Protein AF-A0A256YNV7-F1 (afdb_monomer)

Sequence (187 aa):
MEIVEKPKRNEQIKQFLIFSIFSALILSIKPGYTGIENPLIFFLLVVIFAGIREIGRIKIAEKFSMYPVLRNWYPGLILGFLLAYFGFKLIPFIAIFSPYAFGRWKFKIKEKTIEEIGIISFLTLLIPLTFSIIFKILSLDILFQVNFFLLVSNLIPYFKLDGENIVKWGFDKWAFLILILIFIYLL

Secondary structure (DSSP, 8-state):
----PPPPHHHHHHHHHHHHHHHHHHHHBPTTSS-B--HHHHHHHHHHHHHHHHHHHHHHHHHTTEEEEEE--HHHHHHHHHHHHTT------EEEEEE-B--SS--B-PPPPHHHHHHHHHHHHHHHHHHHHHHHHTT-HHHHHHHHHHHHHHHSSSTT-HHHHHHHH-HHHHHHHHHHHHHHHH-

Nearest PDB structures (foldseek):
  7yi0-assembly1_A  TM=1.867E-01  e=7.853E+00  Saccharomyces cerevisiae S288C

pLDDT: mean 84.69, std 14.19, range [41.75, 97.69]

Radius of gyration: 16.99 Å; Cα contacts (8 Å, |Δi|>4): 277; chains: 1; bounding box: 39×35×51 Å

Structure (mmCIF, N/CA/C/O backbone):
data_AF-A0A256YNV7-F1
#
_entry.id   AF-A0A256YNV7-F1
#
loop_
_atom_site.group_PDB
_atom_site.id
_atom_site.type_symbol
_atom_site.label_atom_id
_atom_site.label_alt_id
_atom_site.label_comp_id
_atom_site.label_asym_id
_atom_site.label_entity_id
_atom_site.label_seq_id
_atom_site.pdbx_PDB_ins_code
_atom_site.Cartn_x
_atom_site.Cartn_y
_atom_site.Cartn_z
_atom_site.occupancy
_atom_site.B_iso_or_equiv
_atom_site.auth_seq_id
_atom_site.auth_comp_id
_atom_site.auth_asym_id
_atom_site.auth_atom_id
_atom_site.pdbx_PDB_model_num
ATOM 1 N N . MET A 1 1 ? -9.078 0.176 30.970 1.00 46.06 1 MET A N 1
ATOM 2 C CA . MET A 1 1 ? -8.850 1.196 29.923 1.00 46.06 1 MET A CA 1
ATOM 3 C C . MET A 1 1 ? -7.377 1.157 29.575 1.00 46.06 1 MET A C 1
ATOM 5 O O . MET A 1 1 ? -6.576 1.579 30.396 1.00 46.06 1 MET A O 1
ATOM 9 N N . GLU A 1 2 ? -7.012 0.592 28.427 1.00 41.75 2 GLU A N 1
ATOM 10 C CA . GLU A 1 2 ? -5.635 0.696 27.935 1.00 41.75 2 GLU A CA 1
ATOM 11 C C . GLU A 1 2 ? -5.442 2.105 27.373 1.00 41.75 2 GLU A C 1
ATOM 13 O O . GLU A 1 2 ? -6.144 2.525 26.450 1.00 41.75 2 GLU A O 1
ATOM 18 N N . ILE A 1 3 ? -4.535 2.867 27.979 1.00 49.47 3 ILE A N 1
ATOM 19 C CA . ILE A 1 3 ? -4.112 4.153 27.437 1.00 49.47 3 ILE A CA 1
ATOM 20 C C . ILE A 1 3 ? -3.233 3.818 26.235 1.00 49.47 3 ILE A C 1
ATOM 22 O O . ILE A 1 3 ? -2.108 3.354 26.395 1.00 49.47 3 ILE A O 1
ATOM 26 N N . VAL A 1 4 ? -3.754 4.016 25.024 1.00 54.41 4 VAL A N 1
ATOM 27 C CA . VAL A 1 4 ? -2.928 3.918 23.820 1.00 54.41 4 VAL A CA 1
ATOM 28 C C . VAL A 1 4 ? -2.035 5.153 23.805 1.00 54.41 4 VAL A C 1
ATOM 30 O O . VAL A 1 4 ? -2.484 6.269 23.530 1.00 54.41 4 VAL A O 1
ATOM 33 N N . GLU A 1 5 ? -0.773 4.964 24.173 1.00 58.62 5 GLU A N 1
ATOM 34 C CA . GLU A 1 5 ? 0.231 6.017 24.115 1.00 58.62 5 GLU A CA 1
ATOM 35 C C . GLU A 1 5 ? 0.454 6.406 22.649 1.00 58.62 5 GLU A C 1
ATOM 37 O O . GLU A 1 5 ? 0.551 5.547 21.765 1.00 58.62 5 GLU A O 1
ATOM 42 N N . LYS A 1 6 ? 0.485 7.714 22.367 1.00 64.31 6 LYS A N 1
ATOM 43 C CA . LYS A 1 6 ? 0.728 8.194 21.006 1.00 64.31 6 LYS A CA 1
ATOM 44 C C . LYS A 1 6 ? 2.111 7.685 20.580 1.00 64.31 6 LYS A C 1
ATOM 46 O O . LYS A 1 6 ? 3.083 7.995 21.272 1.00 64.31 6 LYS A O 1
ATOM 51 N N . PRO A 1 7 ? 2.232 6.935 19.469 1.00 67.75 7 PRO A N 1
ATOM 52 C CA . PRO A 1 7 ? 3.526 6.434 19.026 1.00 67.75 7 PRO A CA 1
ATOM 53 C C . PRO A 1 7 ? 4.499 7.598 18.857 1.00 67.75 7 PRO A C 1
ATOM 55 O O . PRO A 1 7 ? 4.145 8.660 18.327 1.00 67.75 7 PRO A O 1
ATOM 58 N N . LYS A 1 8 ? 5.735 7.407 19.321 1.00 81.56 8 LYS A N 1
ATOM 59 C CA . LYS A 1 8 ? 6.763 8.442 19.235 1.00 81.56 8 LYS A CA 1
ATOM 60 C C . LYS A 1 8 ? 7.006 8.757 17.762 1.00 81.56 8 LYS A C 1
ATOM 62 O O . LYS A 1 8 ? 7.251 7.858 16.960 1.00 81.56 8 LYS A O 1
ATOM 67 N N . ARG A 1 9 ? 6.993 10.043 17.400 1.00 82.06 9 ARG A N 1
ATOM 68 C CA . ARG A 1 9 ? 7.230 10.514 16.020 1.00 82.06 9 ARG A CA 1
ATOM 69 C C . ARG A 1 9 ? 8.476 9.870 15.394 1.00 82.06 9 ARG A C 1
ATOM 71 O O . ARG A 1 9 ? 8.447 9.457 14.240 1.00 82.06 9 ARG A O 1
ATOM 78 N N . ASN A 1 10 ? 9.543 9.733 16.178 1.00 87.19 10 ASN A N 1
ATOM 79 C CA . ASN A 1 10 ? 10.803 9.136 15.734 1.00 87.19 10 ASN A CA 1
ATOM 80 C C . ASN A 1 10 ? 10.659 7.653 15.354 1.00 87.19 10 ASN A C 1
ATOM 82 O O . ASN A 1 10 ? 11.322 7.196 14.428 1.00 87.19 10 ASN A O 1
ATOM 86 N N . GLU A 1 11 ? 9.777 6.905 16.021 1.00 87.19 11 GLU A N 1
ATOM 87 C CA . GLU A 1 11 ? 9.518 5.501 15.690 1.00 87.19 11 GLU A CA 1
ATOM 88 C C . GLU A 1 11 ? 8.764 5.374 14.370 1.00 87.19 11 GLU A C 1
ATOM 90 O O . GLU A 1 11 ? 9.124 4.535 13.549 1.00 87.19 11 GLU A O 1
ATOM 95 N N . GLN A 1 12 ? 7.778 6.239 14.121 1.00 85.50 12 GLN A N 1
ATOM 96 C CA . GLN A 1 12 ? 7.054 6.251 12.848 1.00 85.50 12 GLN A CA 1
ATOM 97 C C . GLN A 1 12 ? 7.977 6.593 11.676 1.00 85.50 12 GLN A C 1
ATOM 99 O O . GLN A 1 12 ? 7.951 5.905 10.658 1.00 85.50 12 GLN A O 1
ATOM 104 N N . ILE A 1 13 ? 8.844 7.601 11.838 1.00 88.62 13 ILE A N 1
ATOM 105 C CA . ILE A 1 13 ? 9.848 7.965 10.827 1.00 88.62 13 ILE A CA 1
ATOM 106 C C . ILE A 1 13 ? 10.797 6.791 10.580 1.00 88.62 13 ILE A C 1
ATOM 108 O O . ILE A 1 13 ? 11.024 6.417 9.431 1.00 88.62 13 ILE A O 1
ATOM 112 N N . LYS A 1 14 ? 11.313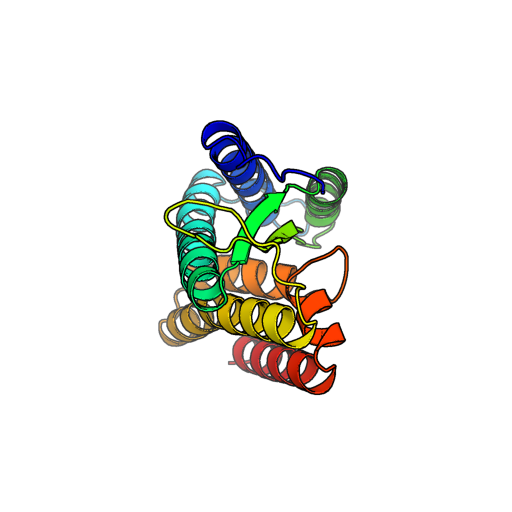 6.162 11.644 1.00 90.88 14 LYS A N 1
ATOM 113 C CA . LYS A 1 14 ? 12.197 4.994 11.528 1.00 90.88 14 LYS A CA 1
ATOM 114 C C . LYS A 1 14 ? 11.527 3.861 10.755 1.00 90.88 14 LYS A C 1
ATOM 116 O O . LYS A 1 14 ? 12.139 3.284 9.861 1.00 90.88 14 LYS A O 1
ATOM 121 N N . GLN A 1 15 ? 10.278 3.540 11.081 1.00 90.06 15 GLN A N 1
ATOM 122 C CA . GLN A 1 15 ? 9.562 2.469 10.400 1.00 90.06 15 GLN A CA 1
ATOM 123 C C . GLN A 1 15 ? 9.297 2.806 8.930 1.00 90.06 15 GLN A C 1
ATOM 125 O O . GLN A 1 15 ? 9.547 1.968 8.066 1.00 90.06 15 GLN A O 1
ATOM 130 N N . PHE A 1 16 ? 8.891 4.039 8.632 1.00 90.50 16 PHE A N 1
ATOM 131 C CA . PHE A 1 16 ? 8.676 4.497 7.263 1.00 90.50 16 PHE A CA 1
ATOM 132 C C . PHE A 1 16 ? 9.956 4.438 6.420 1.00 90.50 16 PHE A C 1
ATOM 134 O O . PHE A 1 16 ? 9.926 3.978 5.278 1.00 90.50 16 PHE A O 1
ATOM 141 N N . LEU A 1 17 ? 11.096 4.838 6.990 1.00 91.69 17 LEU A N 1
ATOM 142 C CA . LEU A 1 17 ? 12.391 4.753 6.317 1.00 91.69 17 LEU A CA 1
ATOM 143 C C . LEU A 1 17 ? 12.797 3.304 6.049 1.00 91.69 17 LEU A C 1
ATOM 145 O O . LEU A 1 17 ? 13.162 2.984 4.923 1.00 91.69 17 LEU A O 1
ATOM 149 N N . ILE A 1 18 ? 12.678 2.415 7.042 1.00 91.38 18 ILE A N 1
ATOM 150 C CA . ILE A 1 18 ? 12.977 0.987 6.857 1.00 91.38 18 ILE A CA 1
ATOM 151 C C . ILE A 1 18 ? 12.105 0.406 5.742 1.00 91.38 18 ILE A C 1
ATOM 153 O O . ILE A 1 18 ? 12.617 -0.243 4.835 1.00 91.38 18 ILE A O 1
ATOM 157 N N . PHE A 1 19 ? 10.800 0.674 5.773 1.00 91.12 19 PHE A N 1
ATOM 158 C CA . PHE A 1 19 ? 9.889 0.242 4.722 1.00 91.12 19 PHE A CA 1
ATOM 159 C C . PHE A 1 19 ? 10.319 0.745 3.343 1.00 91.12 19 PHE A C 1
ATOM 161 O O . PHE A 1 19 ? 10.370 -0.035 2.393 1.00 91.12 19 PHE A O 1
ATOM 168 N N . SER A 1 20 ? 10.656 2.031 3.241 1.00 91.56 20 SER A N 1
ATOM 169 C CA . SER A 1 20 ? 11.050 2.653 1.979 1.00 91.56 20 SER A CA 1
ATOM 170 C C . SER A 1 20 ? 12.333 2.036 1.423 1.00 91.56 20 SER A C 1
ATOM 172 O O . SER A 1 20 ? 12.398 1.745 0.233 1.00 91.56 20 SER A O 1
ATOM 174 N N . ILE A 1 21 ? 13.320 1.762 2.284 1.00 92.44 21 ILE A N 1
ATOM 175 C CA . ILE A 1 21 ? 14.575 1.095 1.907 1.00 92.44 21 ILE A CA 1
ATOM 176 C C . ILE A 1 21 ? 14.296 -0.315 1.378 1.00 92.44 21 ILE A C 1
ATOM 178 O O . ILE A 1 21 ? 14.717 -0.646 0.273 1.00 92.44 21 ILE A O 1
ATOM 182 N N . PHE A 1 22 ? 13.559 -1.141 2.126 1.00 90.38 22 PHE A N 1
ATOM 183 C CA . PHE A 1 22 ? 13.266 -2.514 1.699 1.00 90.38 22 PHE A CA 1
ATOM 184 C C . PHE A 1 22 ? 12.447 -2.553 0.408 1.00 90.38 22 PHE A C 1
ATOM 186 O O . PHE A 1 22 ? 12.754 -3.328 -0.491 1.00 90.38 22 PHE A O 1
ATOM 193 N N . SER A 1 23 ? 11.444 -1.686 0.285 1.00 89.56 23 SER A N 1
ATOM 194 C CA . SER A 1 23 ? 10.628 -1.575 -0.928 1.00 89.56 23 SER A CA 1
ATOM 195 C C . SER A 1 23 ? 11.467 -1.178 -2.137 1.00 89.56 23 SER A C 1
ATOM 197 O O . SER A 1 23 ? 11.302 -1.751 -3.209 1.00 89.56 23 SER A O 1
ATOM 199 N N . ALA A 1 24 ? 12.390 -0.230 -1.965 1.00 91.19 24 ALA A N 1
ATOM 200 C CA . ALA A 1 24 ? 13.292 0.193 -3.026 1.00 91.19 24 ALA A CA 1
ATOM 201 C C . ALA A 1 24 ? 14.193 -0.948 -3.499 1.00 91.19 24 ALA A C 1
ATOM 203 O O . ALA A 1 24 ? 14.322 -1.155 -4.700 1.00 91.19 24 ALA A O 1
ATOM 204 N N . LEU A 1 25 ? 14.753 -1.716 -2.558 1.00 90.19 25 LEU A N 1
ATOM 205 C CA . LEU A 1 25 ? 15.572 -2.891 -2.861 1.00 90.19 25 LEU A CA 1
ATOM 206 C C . LEU A 1 25 ? 14.766 -3.983 -3.577 1.00 90.19 25 LEU A C 1
ATOM 208 O O . LEU A 1 25 ? 15.236 -4.554 -4.552 1.00 90.19 25 LEU A O 1
ATOM 212 N N . ILE A 1 26 ? 13.539 -4.257 -3.128 1.00 89.19 26 ILE A N 1
ATOM 213 C CA . ILE A 1 26 ? 12.637 -5.228 -3.769 1.00 89.19 26 ILE A CA 1
ATOM 214 C C . ILE A 1 26 ? 12.326 -4.810 -5.210 1.00 89.19 26 ILE A C 1
ATOM 216 O O . ILE A 1 26 ? 12.353 -5.633 -6.127 1.00 89.19 26 ILE A O 1
ATOM 220 N N . LEU A 1 27 ? 12.028 -3.527 -5.421 1.00 87.81 27 LEU A N 1
ATOM 221 C CA . LEU A 1 27 ? 11.676 -3.005 -6.737 1.00 87.81 27 LEU A CA 1
ATOM 222 C C . LEU A 1 27 ? 12.874 -2.935 -7.682 1.00 87.81 27 LEU A C 1
ATOM 224 O O . LEU A 1 27 ? 12.692 -3.175 -8.875 1.00 87.81 27 LEU A O 1
ATOM 228 N N . SER A 1 28 ? 14.075 -2.670 -7.165 1.00 89.19 28 SER A N 1
ATOM 229 C CA . SER A 1 28 ? 15.283 -2.528 -7.976 1.00 89.19 28 SER A CA 1
ATOM 230 C C . SER A 1 28 ? 15.847 -3.858 -8.486 1.00 89.19 28 SER A C 1
ATOM 232 O O . SER A 1 28 ? 16.608 -3.857 -9.454 1.00 89.19 28 SER A O 1
ATOM 234 N N . ILE A 1 29 ? 15.479 -4.995 -7.886 1.00 86.94 29 ILE A N 1
ATOM 235 C CA . ILE A 1 29 ? 15.889 -6.326 -8.359 1.00 86.94 29 ILE A CA 1
ATOM 236 C C . ILE A 1 29 ? 15.201 -6.638 -9.695 1.00 86.94 29 ILE A C 1
ATOM 238 O O . ILE A 1 29 ? 13.970 -6.594 -9.803 1.00 86.94 29 ILE A O 1
ATOM 242 N N . LYS A 1 30 ? 15.979 -6.978 -10.730 1.00 80.69 30 LYS A N 1
ATOM 243 C CA . LYS A 1 30 ? 15.424 -7.483 -11.993 1.00 80.69 30 LYS A CA 1
ATOM 244 C C . LYS A 1 30 ? 15.091 -8.977 -11.886 1.00 80.69 30 LYS A C 1
ATOM 246 O O . LYS A 1 30 ? 15.890 -9.730 -11.324 1.00 80.69 30 LYS A O 1
ATOM 251 N N . PRO A 1 31 ? 13.954 -9.430 -12.449 1.00 69.25 31 PRO A N 1
ATOM 252 C CA . PRO A 1 31 ? 13.669 -10.856 -12.573 1.00 69.25 31 PRO A CA 1
ATOM 253 C C . PRO A 1 31 ? 14.776 -11.550 -13.377 1.00 69.25 31 PRO A C 1
ATOM 255 O O . PRO A 1 31 ? 15.218 -11.016 -14.392 1.00 69.25 31 PRO A O 1
ATOM 258 N N . GLY A 1 32 ? 15.213 -12.735 -12.946 1.00 60.75 32 GLY A N 1
ATOM 259 C CA . GLY A 1 32 ? 16.175 -13.536 -13.712 1.00 60.75 32 GLY A CA 1
ATOM 2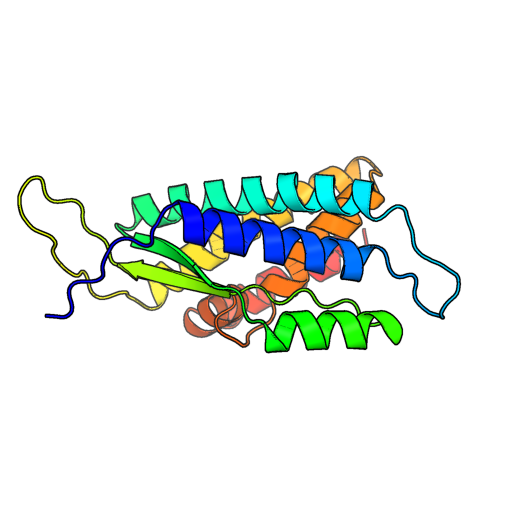60 C C . GLY A 1 32 ? 17.654 -13.185 -13.503 1.00 60.75 32 GLY A C 1
ATOM 261 O O . GLY A 1 32 ? 18.466 -13.518 -14.355 1.00 60.75 32 GLY A O 1
ATOM 262 N N . TYR A 1 33 ? 18.026 -12.578 -12.369 1.00 56.94 33 TYR A N 1
ATOM 263 C CA . TYR A 1 33 ? 19.424 -12.379 -11.932 1.00 56.94 33 TYR A CA 1
ATOM 264 C C . TYR A 1 33 ? 20.281 -11.415 -12.780 1.00 56.94 33 TYR A C 1
ATOM 266 O O . TYR A 1 33 ? 21.461 -11.232 -12.488 1.00 56.94 33 TYR A O 1
ATOM 274 N N . THR A 1 34 ? 19.730 -10.732 -13.788 1.00 52.56 34 THR A N 1
ATOM 275 C CA . THR A 1 34 ? 20.517 -9.898 -14.720 1.00 52.56 34 THR A CA 1
ATOM 276 C C . THR A 1 34 ? 20.642 -8.425 -14.303 1.00 52.56 34 THR A C 1
ATOM 278 O O . THR A 1 34 ? 20.564 -7.522 -15.139 1.00 52.56 34 THR A O 1
ATOM 281 N N . GLY A 1 35 ? 20.841 -8.162 -13.009 1.00 59.31 35 GLY A N 1
ATOM 282 C CA . GLY A 1 35 ? 21.241 -6.846 -12.499 1.00 59.31 35 GLY A CA 1
ATOM 283 C C . GLY A 1 35 ? 20.232 -6.137 -11.594 1.00 59.31 35 GLY A C 1
ATOM 284 O O . GLY A 1 35 ? 19.120 -6.601 -11.348 1.00 59.31 35 GLY A O 1
ATOM 285 N N . ILE A 1 36 ? 20.668 -4.989 -11.075 1.00 68.94 36 ILE A N 1
ATOM 286 C CA . ILE A 1 36 ? 19.900 -4.118 -10.184 1.00 68.94 36 ILE A CA 1
ATOM 287 C C . ILE A 1 36 ? 19.714 -2.785 -10.910 1.00 68.94 36 ILE A C 1
ATOM 289 O O . ILE A 1 36 ? 20.683 -2.188 -11.378 1.00 68.94 36 ILE A O 1
ATOM 293 N N . GLU A 1 37 ? 18.474 -2.325 -11.039 1.00 80.94 37 GLU A N 1
ATOM 294 C CA . GLU A 1 37 ? 18.211 -0.942 -11.442 1.00 80.94 37 GLU A CA 1
ATOM 295 C C . GLU A 1 37 ? 18.634 0.017 -10.330 1.00 80.94 37 GLU A C 1
ATOM 297 O O . GLU A 1 37 ? 18.831 -0.406 -9.197 1.00 80.94 37 GLU A O 1
ATOM 302 N N . ASN A 1 38 ? 18.789 1.309 -10.623 1.00 87.44 38 ASN A N 1
ATOM 303 C CA . ASN A 1 38 ? 19.321 2.253 -9.643 1.00 87.44 38 ASN A CA 1
ATOM 304 C C . ASN A 1 38 ? 18.422 2.308 -8.382 1.00 87.44 38 ASN A C 1
ATOM 306 O O . ASN A 1 38 ? 17.348 2.919 -8.423 1.00 87.44 38 ASN A O 1
ATOM 310 N N . PRO A 1 39 ? 18.846 1.716 -7.245 1.00 86.94 39 PRO A N 1
ATOM 311 C CA . PRO A 1 39 ? 17.992 1.570 -6.070 1.00 86.94 39 PRO A CA 1
ATOM 312 C C . PRO A 1 39 ? 17.691 2.925 -5.425 1.00 86.94 39 PRO A C 1
ATOM 314 O O . PRO A 1 39 ? 16.681 3.071 -4.741 1.00 86.94 39 PRO A O 1
ATOM 317 N N . LEU A 1 40 ? 18.530 3.936 -5.677 1.00 91.38 40 LEU A N 1
ATOM 318 C CA . LEU A 1 40 ? 18.327 5.294 -5.190 1.00 91.38 40 LEU A CA 1
ATOM 319 C C . LEU A 1 40 ? 17.108 5.941 -5.856 1.00 91.38 40 LEU A C 1
ATOM 321 O O . LEU A 1 40 ? 16.320 6.588 -5.170 1.00 91.38 40 LEU A O 1
ATOM 325 N N . ILE A 1 41 ? 16.903 5.715 -7.159 1.00 91.00 41 ILE A N 1
ATOM 326 C CA . ILE A 1 41 ? 15.713 6.211 -7.869 1.00 91.00 41 ILE A CA 1
ATOM 327 C C . ILE A 1 41 ? 14.459 5.582 -7.258 1.00 91.00 41 ILE A C 1
ATOM 329 O O . ILE A 1 41 ? 13.549 6.302 -6.852 1.00 91.00 41 ILE A O 1
ATOM 333 N N . PHE A 1 42 ? 14.437 4.256 -7.102 1.00 89.06 42 PHE A N 1
ATOM 334 C CA . PHE A 1 42 ? 13.313 3.562 -6.469 1.00 89.06 42 PHE A CA 1
ATOM 335 C C . PHE A 1 42 ? 13.065 4.026 -5.037 1.00 89.06 42 PHE A C 1
ATOM 337 O O . PHE A 1 42 ? 11.915 4.218 -4.652 1.00 89.06 42 PHE A O 1
ATOM 344 N N . PHE A 1 43 ? 14.121 4.263 -4.260 1.00 91.81 43 PHE A N 1
ATOM 345 C CA . PHE A 1 43 ? 14.002 4.790 -2.906 1.00 91.81 43 PHE A CA 1
ATOM 346 C C . PHE A 1 43 ? 13.318 6.154 -2.881 1.00 91.81 43 PHE A C 1
ATOM 348 O O . PHE A 1 43 ? 12.350 6.326 -2.142 1.00 91.81 43 PHE A O 1
ATOM 355 N N . LEU A 1 44 ? 13.758 7.097 -3.719 1.00 95.06 44 LEU A N 1
ATOM 356 C CA . LEU A 1 44 ? 13.133 8.416 -3.808 1.00 95.06 44 LEU A CA 1
ATOM 357 C C . LEU A 1 44 ? 11.658 8.311 -4.213 1.00 95.06 44 LEU A C 1
ATOM 359 O O . LEU A 1 44 ? 10.803 8.934 -3.583 1.00 95.06 44 LEU A O 1
ATOM 363 N N . LEU A 1 45 ? 11.346 7.482 -5.211 1.00 92.94 45 LEU A N 1
ATOM 364 C CA . LEU A 1 45 ? 9.971 7.287 -5.669 1.00 92.94 45 LEU A CA 1
ATOM 365 C C . LEU A 1 45 ? 9.086 6.652 -4.592 1.00 92.94 45 LEU A C 1
ATOM 367 O O . LEU A 1 45 ? 7.973 7.127 -4.366 1.00 92.94 45 LEU A O 1
ATOM 371 N N . VAL A 1 46 ? 9.568 5.626 -3.881 1.00 92.56 46 VAL A N 1
ATOM 372 C CA . VAL A 1 46 ? 8.809 5.017 -2.780 1.00 92.56 46 VAL A CA 1
ATOM 373 C C . VAL A 1 46 ? 8.589 6.024 -1.658 1.00 92.56 46 VAL A C 1
ATOM 375 O O . VAL A 1 46 ? 7.460 6.146 -1.193 1.00 92.56 46 VAL A O 1
ATOM 378 N N . VAL A 1 47 ? 9.613 6.779 -1.246 1.00 93.94 47 VAL A N 1
ATOM 379 C CA . VAL A 1 47 ? 9.470 7.810 -0.204 1.00 93.94 47 VAL A CA 1
ATOM 380 C C . VAL A 1 47 ? 8.392 8.825 -0.588 1.00 93.94 47 VAL A C 1
ATOM 382 O O . VAL A 1 47 ? 7.544 9.156 0.241 1.00 93.94 47 VAL A O 1
ATOM 385 N N . ILE A 1 48 ? 8.379 9.281 -1.843 1.00 94.69 48 ILE A N 1
ATOM 386 C CA . ILE A 1 48 ? 7.385 10.240 -2.335 1.00 94.69 48 ILE A CA 1
ATOM 387 C C . ILE A 1 48 ? 5.985 9.616 -2.334 1.00 94.69 48 ILE A C 1
ATOM 389 O O . ILE A 1 48 ? 5.086 10.136 -1.674 1.00 94.69 48 ILE A O 1
ATOM 393 N N . PHE A 1 49 ? 5.775 8.495 -3.027 1.00 93.81 49 PHE A N 1
ATOM 394 C CA . PHE A 1 49 ? 4.427 7.950 -3.223 1.00 93.81 49 PHE A CA 1
ATOM 395 C C . PHE A 1 49 ? 3.857 7.279 -1.978 1.00 93.81 49 PHE A C 1
ATOM 397 O O . PHE A 1 49 ? 2.690 7.495 -1.641 1.00 93.81 49 PHE A O 1
ATOM 404 N N . ALA A 1 50 ? 4.670 6.521 -1.239 1.00 91.62 50 ALA A N 1
ATOM 405 C CA . ALA A 1 50 ? 4.241 5.983 0.045 1.00 91.62 50 ALA A CA 1
ATOM 406 C C . ALA A 1 50 ? 4.004 7.105 1.062 1.00 91.62 50 ALA A C 1
ATOM 408 O O . ALA A 1 50 ? 3.076 6.999 1.862 1.00 91.62 50 ALA A O 1
ATOM 409 N N . GLY A 1 51 ? 4.790 8.187 1.005 1.00 93.19 51 GLY A N 1
ATOM 410 C CA . GLY A 1 51 ? 4.600 9.375 1.833 1.00 93.19 51 GLY A CA 1
ATOM 411 C C . GLY A 1 51 ? 3.282 10.085 1.532 1.00 93.19 51 GLY A C 1
ATOM 412 O O . GLY A 1 51 ? 2.499 10.330 2.446 1.00 93.19 51 GLY A O 1
ATOM 413 N N . ILE A 1 52 ? 2.984 10.350 0.255 1.00 95.00 52 ILE A N 1
ATOM 414 C CA . ILE A 1 52 ? 1.708 10.944 -0.180 1.00 95.00 52 ILE A CA 1
ATOM 415 C C . ILE A 1 52 ? 0.531 10.074 0.267 1.00 95.00 52 ILE A C 1
ATOM 417 O O . ILE A 1 52 ? -0.435 10.587 0.839 1.00 95.00 52 ILE A O 1
ATOM 421 N N . ARG A 1 53 ? 0.620 8.754 0.060 1.00 93.00 53 ARG A N 1
ATOM 422 C CA . ARG A 1 53 ? -0.404 7.805 0.512 1.00 93.00 53 ARG A CA 1
ATOM 423 C C . ARG A 1 53 ? -0.599 7.863 2.025 1.00 93.00 53 ARG A C 1
ATOM 425 O O . ARG A 1 53 ? -1.738 7.906 2.475 1.00 93.00 53 ARG A O 1
ATOM 432 N N . GLU A 1 54 ? 0.479 7.876 2.806 1.00 90.50 54 GLU A N 1
ATOM 433 C CA . GLU A 1 54 ? 0.393 7.899 4.269 1.00 90.50 54 GLU A CA 1
ATOM 434 C C . GLU A 1 54 ? -0.188 9.220 4.789 1.00 90.50 54 GLU A C 1
ATOM 436 O O . GLU A 1 54 ? -1.051 9.213 5.665 1.00 90.50 54 GLU A O 1
ATOM 441 N N . ILE A 1 55 ? 0.197 10.357 4.199 1.00 92.56 55 ILE A N 1
ATOM 442 C CA . ILE A 1 55 ? -0.414 11.661 4.501 1.00 92.56 55 ILE A CA 1
ATOM 443 C C . ILE A 1 55 ? -1.917 11.621 4.204 1.00 92.56 55 ILE A C 1
ATOM 445 O O . ILE A 1 55 ? -2.724 12.097 5.004 1.00 92.56 55 ILE A O 1
ATOM 449 N N . GLY A 1 56 ? -2.305 11.041 3.066 1.00 93.62 56 GLY A N 1
ATOM 450 C CA . GLY A 1 56 ? -3.706 10.852 2.710 1.00 93.62 56 GLY A CA 1
ATOM 451 C C . GLY A 1 56 ? -4.448 9.963 3.707 1.00 93.62 56 GLY A C 1
ATOM 452 O O . GLY A 1 56 ? -5.512 10.350 4.182 1.00 93.62 56 GLY A O 1
ATOM 453 N N . ARG A 1 57 ? -3.857 8.830 4.099 1.00 90.88 57 ARG A N 1
ATOM 454 C CA . ARG A 1 57 ? -4.402 7.912 5.108 1.00 90.88 57 ARG A CA 1
ATOM 455 C C . ARG A 1 57 ? -4.653 8.616 6.440 1.00 90.88 57 ARG A C 1
ATOM 457 O O . ARG A 1 57 ? -5.731 8.452 7.002 1.00 90.88 57 ARG A O 1
ATOM 464 N N . ILE A 1 58 ? -3.701 9.422 6.923 1.00 90.06 58 ILE A N 1
ATOM 465 C CA . ILE A 1 58 ? -3.857 10.217 8.155 1.00 90.06 58 ILE A CA 1
ATOM 466 C C . ILE A 1 58 ? -5.053 11.164 8.021 1.00 90.06 58 ILE A C 1
ATOM 468 O O . ILE A 1 58 ? -5.954 11.122 8.852 1.00 90.06 58 ILE A O 1
ATOM 472 N N . LYS A 1 59 ? -5.113 11.951 6.939 1.00 93.06 59 LYS A N 1
ATOM 473 C CA . LYS A 1 59 ? -6.211 12.905 6.708 1.00 93.06 59 LYS A CA 1
ATOM 474 C C . LYS A 1 59 ? -7.576 12.230 6.572 1.00 93.06 59 LYS A C 1
ATOM 476 O O . LYS A 1 59 ? -8.581 12.790 7.001 1.00 93.06 59 LYS A O 1
ATOM 481 N N . ILE A 1 60 ? -7.636 11.052 5.950 1.00 93.75 60 ILE A N 1
ATOM 482 C CA . ILE A 1 60 ? -8.871 10.270 5.833 1.00 93.75 60 ILE A CA 1
ATOM 483 C C . ILE A 1 60 ? -9.274 9.756 7.216 1.00 93.75 60 ILE A C 1
ATOM 485 O O . ILE A 1 60 ? -10.404 9.984 7.631 1.00 93.75 60 ILE A O 1
ATOM 489 N N . ALA A 1 61 ? -8.358 9.126 7.953 1.00 90.19 61 ALA A N 1
ATOM 490 C CA . ALA A 1 61 ? -8.623 8.572 9.278 1.00 90.19 61 ALA A CA 1
ATOM 491 C C . ALA A 1 61 ? -9.052 9.639 10.302 1.00 90.19 61 ALA A C 1
ATOM 493 O O . ALA A 1 61 ? -9.947 9.384 11.109 1.00 90.19 61 ALA A O 1
ATOM 494 N N . GLU A 1 62 ? -8.490 10.849 10.231 1.00 88.00 62 GLU A N 1
ATOM 495 C CA . GLU A 1 62 ? -8.880 11.979 11.083 1.00 88.00 62 GLU A CA 1
ATOM 496 C C . GLU A 1 62 ? -10.368 12.326 10.940 1.00 88.00 62 GLU A C 1
ATOM 498 O O . GLU A 1 62 ? -11.028 12.607 11.943 1.00 88.00 62 GLU A O 1
ATOM 503 N N . LYS A 1 63 ? -10.941 12.211 9.730 1.00 90.00 63 LYS A N 1
ATOM 504 C CA . LYS A 1 63 ? -12.386 12.418 9.507 1.00 90.00 63 LYS A CA 1
ATOM 505 C C . LYS A 1 63 ? -13.255 11.400 10.247 1.00 90.00 63 LYS A C 1
ATOM 507 O O . LYS A 1 63 ? -14.403 11.696 10.560 1.00 90.00 63 LYS A O 1
ATOM 512 N N . PHE A 1 64 ? -12.701 10.234 10.566 1.00 86.88 64 PHE A N 1
ATOM 513 C CA . PHE A 1 64 ? -13.364 9.168 11.318 1.00 86.88 64 PHE A CA 1
ATOM 514 C C . PHE A 1 64 ? -12.971 9.146 12.801 1.00 86.88 64 PHE A C 1
ATOM 516 O O . PHE A 1 64 ? -13.319 8.204 13.511 1.00 86.88 64 PHE A O 1
ATOM 523 N N . SER A 1 65 ? -12.265 10.169 13.306 1.00 84.44 65 SER A N 1
ATOM 524 C CA . SER A 1 65 ? -11.713 10.169 14.674 1.00 84.44 65 SER A CA 1
ATOM 525 C C . SER A 1 65 ? -10.819 8.946 14.945 1.00 84.44 65 SER A C 1
ATOM 527 O O . SER A 1 65 ? -10.877 8.306 16.001 1.00 84.44 65 SER A O 1
ATOM 529 N N . MET A 1 66 ? -10.002 8.587 13.955 1.00 84.12 66 MET A N 1
ATOM 530 C CA . MET A 1 66 ? -9.005 7.525 14.036 1.00 84.12 66 MET A CA 1
ATOM 531 C C . MET A 1 66 ? -7.622 8.072 13.694 1.00 84.12 66 MET A C 1
ATOM 533 O O . MET A 1 66 ? -7.479 9.078 13.003 1.00 84.12 66 MET A O 1
ATOM 537 N N . TYR A 1 67 ? -6.588 7.382 14.162 1.00 82.75 67 TYR A N 1
ATOM 538 C CA . TYR A 1 67 ? -5.203 7.693 13.843 1.00 82.75 67 TYR A CA 1
ATOM 539 C C . TYR A 1 67 ? -4.482 6.424 13.370 1.00 82.75 67 TYR A C 1
ATOM 541 O O . TYR A 1 67 ? -4.475 5.421 14.096 1.00 82.75 67 TYR A O 1
ATOM 549 N N . PRO A 1 68 ? -3.891 6.416 12.164 1.00 83.19 68 PRO A N 1
ATOM 550 C CA . PRO A 1 68 ? -3.139 5.271 11.684 1.00 83.19 68 PRO A CA 1
ATOM 551 C C . PRO A 1 68 ? -1.784 5.206 12.393 1.00 83.19 68 PRO A C 1
ATOM 553 O O . PRO A 1 68 ? -1.062 6.193 12.522 1.00 83.19 68 PRO A O 1
ATOM 556 N N . VAL A 1 69 ? -1.431 4.016 12.863 1.00 83.50 69 VAL A N 1
ATOM 557 C CA . VAL A 1 69 ? -0.110 3.705 13.395 1.00 83.50 69 VAL A CA 1
ATOM 558 C C . VAL A 1 69 ? 0.593 2.818 12.386 1.00 83.50 69 VAL A C 1
ATOM 560 O O . VAL A 1 69 ? 0.204 1.668 12.163 1.00 83.50 69 VAL A O 1
ATOM 563 N N . LEU A 1 70 ? 1.647 3.363 11.788 1.00 83.06 70 LEU A N 1
ATOM 564 C CA . LEU A 1 70 ? 2.570 2.600 10.963 1.00 83.06 70 LEU A CA 1
ATOM 565 C C . LEU A 1 70 ? 3.122 1.420 11.774 1.00 83.06 70 LEU A C 1
ATOM 567 O O . LEU A 1 70 ? 3.485 1.610 12.939 1.00 83.06 70 LEU A O 1
ATOM 571 N N . ARG A 1 71 ? 3.171 0.221 11.180 1.00 83.25 71 ARG A N 1
ATOM 572 C CA . ARG A 1 71 ? 3.917 -0.924 11.720 1.00 83.25 71 ARG A CA 1
ATOM 573 C C . ARG A 1 71 ? 4.558 -1.732 10.606 1.00 83.25 71 ARG A C 1
ATOM 575 O O . ARG A 1 71 ? 3.887 -2.321 9.772 1.00 83.25 71 ARG A O 1
ATOM 582 N N . ASN A 1 72 ? 5.875 -1.862 10.648 1.00 81.06 72 ASN A N 1
ATOM 583 C CA . ASN A 1 72 ? 6.552 -2.763 9.723 1.00 81.06 72 ASN A CA 1
ATOM 584 C C . ASN A 1 72 ? 6.296 -4.224 10.088 1.00 81.06 72 ASN A C 1
ATOM 586 O O . ASN A 1 72 ? 6.434 -4.625 11.245 1.00 81.06 72 ASN A O 1
ATOM 590 N N . TRP A 1 73 ? 6.013 -5.035 9.072 1.00 82.75 73 TRP A N 1
ATOM 591 C CA . TRP A 1 73 ? 6.022 -6.486 9.185 1.00 82.75 73 TRP A CA 1
ATOM 592 C C . TRP A 1 73 ? 7.352 -7.017 8.667 1.00 82.75 73 TRP A C 1
ATOM 594 O O . TRP A 1 73 ? 7.490 -7.372 7.500 1.00 82.75 73 TRP A O 1
ATOM 604 N N . TYR A 1 74 ? 8.357 -7.022 9.545 1.00 84.88 74 TYR A N 1
ATOM 605 C CA . TYR A 1 74 ? 9.724 -7.412 9.186 1.00 84.88 74 TYR A CA 1
ATOM 606 C C . TYR A 1 74 ? 9.821 -8.786 8.501 1.00 84.88 74 TYR A C 1
ATOM 608 O O . TYR A 1 74 ? 10.493 -8.851 7.473 1.00 84.88 74 TYR A O 1
ATOM 616 N N . PRO A 1 75 ? 9.130 -9.853 8.965 1.00 84.75 75 PRO A N 1
ATOM 617 C CA . PRO A 1 75 ? 9.138 -11.135 8.259 1.00 84.75 75 PRO A CA 1
ATOM 618 C C . PRO A 1 75 ? 8.632 -11.020 6.820 1.00 84.75 75 PRO A C 1
ATOM 620 O O . PRO A 1 75 ? 9.214 -11.613 5.919 1.00 84.75 75 PRO A O 1
ATOM 623 N N . GLY A 1 76 ? 7.599 -10.206 6.592 1.00 82.50 76 GLY A N 1
ATOM 624 C CA . GLY A 1 76 ? 7.089 -9.931 5.256 1.00 82.50 76 GLY A CA 1
ATOM 625 C C . GLY A 1 76 ? 8.101 -9.200 4.382 1.00 82.50 76 GLY A C 1
ATOM 626 O O . GLY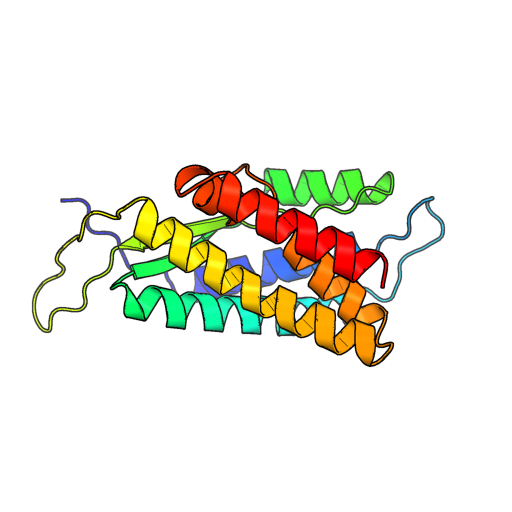 A 1 76 ? 8.278 -9.572 3.230 1.00 82.50 76 GLY A O 1
ATOM 627 N N . LEU A 1 77 ? 8.777 -8.175 4.908 1.00 85.62 77 LEU A N 1
ATOM 628 C CA . LEU A 1 77 ? 9.785 -7.428 4.144 1.00 85.62 77 LEU A CA 1
ATOM 629 C C . LEU A 1 77 ? 10.967 -8.319 3.741 1.00 85.62 77 LEU A C 1
ATOM 631 O O . LEU A 1 77 ? 11.442 -8.235 2.611 1.00 85.62 77 LEU A O 1
ATOM 635 N N . ILE A 1 78 ? 11.402 -9.206 4.641 1.00 87.56 78 ILE A N 1
ATOM 636 C CA . ILE A 1 78 ? 12.449 -10.196 4.357 1.00 87.56 78 ILE A CA 1
ATOM 637 C C . ILE A 1 78 ? 11.959 -11.197 3.305 1.00 87.56 78 ILE A C 1
ATOM 639 O O . ILE A 1 78 ? 12.663 -11.456 2.332 1.00 87.56 78 ILE A O 1
ATOM 643 N N . LEU A 1 79 ? 10.741 -11.725 3.459 1.00 85.12 79 LEU A N 1
ATOM 644 C CA . LEU A 1 79 ? 10.151 -12.653 2.497 1.00 85.12 79 LEU A CA 1
ATOM 645 C C . LEU A 1 79 ? 9.994 -12.010 1.113 1.00 85.12 79 LEU A C 1
ATOM 647 O O . LEU A 1 79 ? 10.346 -12.628 0.117 1.00 85.12 79 LEU A O 1
ATOM 651 N N . GLY A 1 80 ? 9.517 -10.766 1.046 1.00 85.06 80 GLY A N 1
ATOM 652 C CA . GLY A 1 80 ? 9.377 -10.005 -0.195 1.00 85.06 80 GLY A CA 1
ATOM 653 C C . GLY A 1 80 ? 10.715 -9.785 -0.896 1.00 85.06 80 GLY A C 1
ATOM 654 O O . GLY A 1 80 ? 10.801 -9.939 -2.110 1.00 85.06 80 GLY A O 1
ATOM 655 N N . PHE A 1 81 ? 11.775 -9.510 -0.133 1.00 86.38 81 PHE A N 1
ATOM 656 C CA . PHE A 1 81 ? 13.136 -9.418 -0.663 1.00 86.38 81 PHE A CA 1
ATOM 657 C C . PHE A 1 81 ? 13.634 -10.752 -1.236 1.00 86.38 81 PHE A C 1
ATOM 659 O O . PHE A 1 81 ? 14.165 -10.781 -2.344 1.00 86.38 81 PHE A O 1
ATOM 666 N N . LEU A 1 82 ? 13.414 -11.865 -0.528 1.00 86.56 82 LEU A N 1
ATOM 667 C CA . LEU A 1 82 ? 13.773 -13.198 -1.022 1.00 86.56 82 LEU A CA 1
ATOM 668 C C . LEU A 1 82 ? 12.977 -13.576 -2.276 1.00 86.56 82 LEU A C 1
ATOM 670 O O . LEU A 1 82 ? 13.548 -14.077 -3.237 1.00 86.56 82 LEU A O 1
ATOM 674 N N . LEU A 1 83 ? 11.673 -13.305 -2.300 1.00 85.69 83 LEU A N 1
ATOM 675 C CA . LEU A 1 83 ? 10.811 -13.573 -3.451 1.00 85.69 83 LEU A CA 1
ATOM 676 C C . LEU A 1 83 ? 11.192 -12.727 -4.670 1.00 85.69 83 LEU A C 1
ATOM 678 O O . LEU A 1 83 ? 11.158 -13.235 -5.792 1.00 85.69 83 LEU A O 1
ATOM 682 N N . ALA A 1 84 ? 11.623 -11.479 -4.459 1.00 86.31 84 ALA A N 1
ATOM 683 C CA . ALA A 1 84 ? 12.070 -10.602 -5.537 1.00 86.31 84 ALA A CA 1
ATOM 684 C C . ALA A 1 84 ? 13.254 -11.206 -6.301 1.00 86.31 84 ALA A C 1
ATOM 686 O O . ALA A 1 84 ? 13.328 -11.076 -7.522 1.00 86.31 84 ALA A O 1
ATOM 687 N N . TYR A 1 85 ? 14.124 -11.938 -5.599 1.00 82.25 85 TYR A N 1
ATOM 688 C CA . TYR A 1 85 ? 15.236 -12.682 -6.190 1.00 82.25 85 TYR A CA 1
ATOM 689 C C . TYR A 1 85 ? 14.775 -13.769 -7.174 1.00 82.25 85 TYR A C 1
ATOM 691 O O . TYR A 1 85 ? 15.400 -13.977 -8.209 1.00 82.25 85 TYR A O 1
ATOM 699 N N . PHE A 1 86 ? 13.631 -14.401 -6.902 1.00 83.69 86 PHE A N 1
ATOM 700 C CA . PHE A 1 86 ? 12.993 -15.383 -7.786 1.00 83.69 86 PHE A CA 1
ATOM 701 C C . PHE A 1 86 ? 12.063 -14.745 -8.834 1.00 83.69 86 PHE A C 1
ATOM 703 O O . PHE A 1 86 ? 11.363 -15.456 -9.550 1.00 83.69 86 PHE A O 1
ATOM 710 N N . GLY A 1 87 ? 12.041 -13.412 -8.939 1.00 80.12 87 GLY A N 1
ATOM 711 C CA . GLY A 1 87 ? 11.200 -12.670 -9.882 1.00 80.12 87 GLY A CA 1
ATOM 712 C C . GLY A 1 87 ? 9.811 -12.293 -9.357 1.00 80.12 87 GLY A C 1
ATOM 713 O O . GLY A 1 87 ? 9.050 -11.653 -10.080 1.00 80.12 87 GLY A O 1
ATOM 714 N N . PHE A 1 88 ? 9.482 -12.612 -8.103 1.00 81.88 88 PHE A N 1
ATOM 715 C CA . PHE A 1 88 ? 8.197 -12.277 -7.484 1.00 81.88 88 PHE A CA 1
ATOM 716 C C . PHE A 1 88 ? 8.325 -11.048 -6.577 1.00 81.88 88 PHE A C 1
ATOM 718 O O . PHE A 1 88 ? 8.835 -11.127 -5.464 1.00 81.88 88 PHE A O 1
ATOM 725 N N . LYS A 1 89 ? 7.835 -9.888 -7.022 1.00 80.81 89 LYS A N 1
ATOM 726 C CA . LYS A 1 89 ? 7.908 -8.642 -6.239 1.00 80.81 89 LYS A CA 1
ATOM 727 C C . LYS A 1 89 ? 6.666 -8.472 -5.364 1.00 80.81 89 LYS A C 1
ATOM 729 O O . LYS A 1 89 ? 5.571 -8.253 -5.873 1.00 80.81 89 LYS A O 1
ATOM 734 N N . LEU A 1 90 ? 6.850 -8.534 -4.046 1.00 77.38 90 LEU A N 1
ATOM 735 C CA . LEU A 1 90 ? 5.808 -8.275 -3.049 1.00 77.38 90 LEU A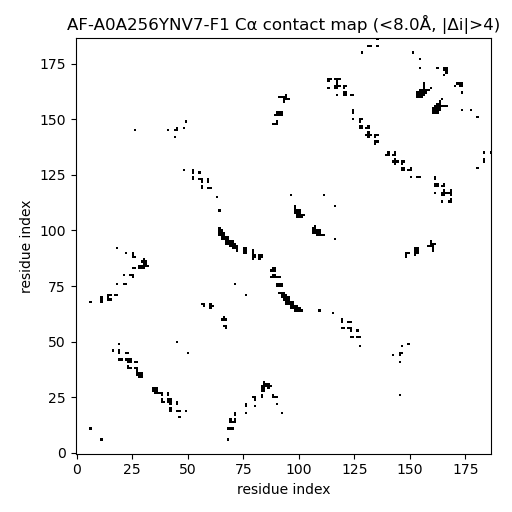 CA 1
ATOM 736 C C . LEU A 1 90 ? 6.336 -7.333 -1.970 1.00 77.38 90 LEU A C 1
ATOM 738 O O . LEU A 1 90 ? 7.400 -7.572 -1.405 1.00 77.38 90 LEU A O 1
ATOM 742 N N . ILE A 1 91 ? 5.579 -6.277 -1.668 1.00 77.38 91 ILE A N 1
ATOM 743 C CA . ILE A 1 91 ? 5.975 -5.233 -0.716 1.00 77.38 91 ILE A CA 1
ATOM 744 C C . ILE A 1 91 ? 4.957 -5.179 0.432 1.00 77.38 91 ILE A C 1
ATOM 746 O O . ILE A 1 91 ? 4.028 -4.366 0.421 1.00 77.38 91 ILE A O 1
ATOM 750 N N . PRO A 1 92 ? 5.076 -6.064 1.431 1.00 67.06 92 PRO A N 1
ATOM 751 C CA . PRO A 1 92 ? 4.122 -6.080 2.526 1.00 67.06 92 PRO A CA 1
ATOM 752 C C . PRO A 1 92 ? 4.359 -4.908 3.480 1.00 67.06 92 PRO A C 1
ATOM 754 O O . PRO A 1 92 ? 5.463 -4.706 3.992 1.00 67.06 92 PRO A O 1
ATOM 757 N N . PHE A 1 93 ? 3.298 -4.153 3.761 1.00 62.91 93 PHE A N 1
ATOM 758 C CA . PHE A 1 93 ? 3.362 -3.001 4.652 1.00 62.91 93 PHE A CA 1
ATOM 759 C C . PHE A 1 93 ? 2.102 -2.835 5.479 1.00 62.91 93 PHE A C 1
ATOM 761 O O . PHE A 1 93 ? 1.038 -2.548 4.941 1.00 62.91 93 PHE A O 1
ATOM 768 N N . ILE A 1 94 ? 2.232 -2.974 6.796 1.00 68.31 94 ILE A N 1
ATOM 769 C CA . ILE A 1 94 ? 1.081 -2.953 7.690 1.00 68.31 94 ILE A CA 1
ATOM 770 C C . ILE A 1 94 ? 0.862 -1.538 8.228 1.00 68.31 94 ILE A C 1
ATOM 772 O O . ILE A 1 94 ? 1.772 -0.869 8.720 1.00 68.31 94 ILE A O 1
ATOM 776 N N . ALA A 1 95 ? -0.391 -1.102 8.203 1.00 59.47 95 ALA A N 1
ATOM 777 C CA . ALA A 1 95 ? -0.847 0.009 9.019 1.00 59.47 95 ALA A CA 1
ATOM 778 C C . ALA A 1 95 ? -1.950 -0.475 9.948 1.00 59.47 95 ALA A C 1
ATOM 780 O O . ALA A 1 95 ? -2.889 -1.151 9.537 1.00 59.47 95 ALA A O 1
ATOM 781 N N . ILE A 1 96 ? -1.820 -0.138 11.226 1.00 65.81 96 ILE A N 1
ATOM 782 C CA . ILE A 1 96 ? -2.809 -0.473 12.242 1.00 65.81 96 ILE A CA 1
ATOM 783 C C . ILE A 1 96 ? -3.540 0.809 12.607 1.00 65.81 96 ILE A C 1
ATOM 785 O O . ILE A 1 96 ? -2.957 1.720 13.184 1.00 65.81 96 ILE A O 1
ATOM 789 N N . PHE A 1 97 ? -4.831 0.884 12.304 1.00 57.28 97 PHE A N 1
ATOM 790 C CA . PHE A 1 97 ? -5.663 1.993 12.759 1.00 57.28 97 PHE A CA 1
ATOM 791 C C . PHE A 1 97 ? -5.865 1.888 14.263 1.00 57.28 97 PHE A C 1
ATOM 793 O O . PHE A 1 97 ? -6.257 0.828 14.744 1.00 57.28 97 PHE A O 1
ATOM 800 N N . SER A 1 98 ? -5.635 2.968 15.002 1.00 55.16 98 SER A N 1
ATOM 801 C CA . SER A 1 98 ? -5.958 3.102 16.424 1.00 55.16 98 SER A CA 1
ATOM 802 C C . SER A 1 98 ? -7.049 4.162 16.581 1.00 55.16 98 SER A C 1
ATOM 804 O O . SER A 1 98 ? -6.978 5.199 15.922 1.00 55.16 98 SER A O 1
ATOM 806 N N . PRO A 1 99 ? -8.084 3.932 17.404 1.00 53.84 99 PRO A N 1
ATOM 807 C CA . PRO A 1 99 ? -9.141 4.919 17.571 1.00 53.84 99 PRO A CA 1
ATOM 808 C C . PRO A 1 99 ? -8.598 6.081 18.414 1.00 53.84 99 PRO A C 1
ATOM 810 O O . PRO A 1 99 ? -7.968 5.850 19.445 1.00 53.84 99 PRO A O 1
ATOM 813 N N . TYR A 1 100 ? -8.832 7.323 17.989 1.00 57.84 100 TYR A N 1
ATOM 814 C CA . TYR A 1 100 ? -8.410 8.519 18.721 1.00 57.84 100 TYR A CA 1
ATOM 815 C C . TYR A 1 100 ? -9.462 9.619 18.572 1.00 57.84 100 TYR A C 1
ATOM 817 O O . TYR A 1 100 ? -9.534 10.288 17.546 1.00 57.84 100 TYR A O 1
ATOM 825 N N . ALA A 1 101 ? -10.245 9.862 19.625 1.00 47.12 101 ALA A N 1
ATOM 826 C CA . ALA A 1 101 ? -11.070 11.063 19.715 1.00 47.12 101 ALA A CA 1
ATOM 827 C C . ALA A 1 101 ? -10.290 12.171 20.441 1.00 47.12 101 ALA A C 1
ATOM 829 O O . ALA A 1 101 ? -9.983 12.041 21.630 1.00 47.12 101 ALA A O 1
ATOM 830 N N . PHE A 1 102 ? -9.983 13.272 19.748 1.00 48.56 102 PHE A N 1
ATOM 831 C CA . PHE A 1 102 ? -9.500 14.494 20.392 1.00 48.56 102 PHE A CA 1
ATOM 832 C C . PHE A 1 102 ? -10.656 15.160 21.149 1.00 48.56 102 PHE A C 1
ATOM 834 O O . PHE A 1 102 ? -11.500 15.831 20.564 1.00 48.56 102 PHE A O 1
ATOM 841 N N . GLY A 1 103 ? -10.687 14.988 22.469 1.00 45.78 103 GLY A N 1
ATOM 842 C CA . GLY A 1 103 ? -11.417 15.876 23.369 1.00 45.78 103 GLY A CA 1
ATOM 843 C C . GLY A 1 103 ? -10.453 16.897 23.967 1.00 45.78 103 GLY A C 1
ATOM 844 O O . GLY A 1 103 ? -9.334 16.535 24.319 1.00 45.78 103 GLY A O 1
ATOM 845 N N . ARG A 1 104 ? -10.890 18.152 24.157 1.00 48.44 104 ARG A N 1
ATOM 846 C CA . ARG A 1 104 ? -10.092 19.193 24.844 1.00 48.44 104 ARG A CA 1
ATOM 847 C C . ARG A 1 104 ? -9.611 18.772 26.248 1.00 48.44 104 ARG A C 1
ATOM 849 O O . ARG A 1 104 ? -8.690 19.394 26.757 1.00 48.44 104 ARG A O 1
ATOM 856 N N . TRP A 1 105 ? -10.217 17.741 26.858 1.00 50.62 105 TRP A N 1
ATOM 857 C CA . TRP A 1 105 ? -9.940 17.346 28.246 1.00 50.62 105 TRP A CA 1
ATOM 858 C C . TRP A 1 105 ? -9.960 15.832 28.556 1.00 50.62 105 TRP A C 1
ATOM 860 O O . TRP A 1 105 ? -9.518 15.470 29.641 1.00 50.62 105 TRP A O 1
ATOM 870 N N . LYS A 1 106 ? -10.438 14.928 27.674 1.00 42.03 106 LYS A N 1
ATOM 871 C CA . LYS A 1 106 ? -10.422 13.454 27.886 1.00 42.03 106 LYS A CA 1
ATOM 872 C C . LYS A 1 106 ? -10.440 12.670 26.562 1.00 42.03 106 LYS A C 1
ATOM 874 O O . LYS A 1 106 ? -11.192 13.023 25.655 1.00 42.03 106 LYS A O 1
ATOM 879 N N . PHE A 1 107 ? -9.670 11.580 26.490 1.00 53.59 107 PHE A N 1
ATOM 880 C CA . PHE A 1 107 ? -9.690 10.599 25.397 1.00 53.59 107 PHE A CA 1
ATOM 881 C C . PHE A 1 107 ? -10.901 9.668 25.559 1.00 53.59 107 PHE A C 1
ATOM 883 O O . PHE A 1 107 ? -10.992 8.948 26.553 1.00 53.59 107 PHE A O 1
ATOM 890 N N . LYS A 1 108 ? -11.836 9.659 24.603 1.00 50.22 108 LYS A N 1
ATOM 891 C CA . LYS A 1 108 ? -12.848 8.594 24.507 1.00 50.22 108 LYS A CA 1
ATOM 892 C C . LYS A 1 108 ? -12.417 7.607 23.427 1.00 50.22 108 LYS A C 1
ATOM 894 O O . LYS A 1 108 ? -12.223 7.988 22.276 1.00 50.22 108 LYS A O 1
ATOM 899 N N . ILE A 1 109 ? -12.262 6.343 23.808 1.00 56.50 109 ILE A N 1
ATOM 900 C CA . ILE A 1 109 ? -12.081 5.231 22.873 1.00 56.50 109 ILE A CA 1
ATOM 901 C C . ILE A 1 109 ? -13.424 5.061 22.156 1.00 56.50 109 ILE A C 1
ATOM 903 O O . ILE A 1 109 ? -14.402 4.659 22.780 1.00 56.50 109 ILE A O 1
ATOM 907 N N . LYS A 1 110 ? -13.496 5.434 20.875 1.00 63.53 110 LYS A N 1
ATOM 908 C CA . LYS A 1 110 ? -14.613 5.045 20.009 1.00 63.53 110 LYS A CA 1
ATOM 909 C C . LYS A 1 110 ? -14.340 3.617 19.541 1.00 63.53 110 LYS A C 1
ATOM 911 O O . LYS A 1 110 ? -13.221 3.322 19.114 1.00 63.53 110 LYS A O 1
ATOM 916 N N . GLU A 1 111 ? -15.321 2.731 19.657 1.00 69.44 111 GLU A N 1
ATOM 917 C CA . GLU A 1 111 ? -15.216 1.406 19.048 1.00 69.44 111 GLU A CA 1
ATOM 918 C C . GLU A 1 111 ? -15.084 1.562 17.534 1.00 69.44 111 GLU A C 1
ATOM 920 O O . GLU A 1 111 ? -15.772 2.378 16.921 1.00 69.44 111 GLU A O 1
ATOM 925 N N . LYS A 1 112 ? -14.149 0.822 16.936 1.00 77.50 112 LYS A N 1
ATOM 926 C CA . LYS A 1 112 ? -13.955 0.854 15.489 1.00 77.50 112 LYS A CA 1
ATOM 927 C C . LYS A 1 112 ? -15.005 -0.036 14.854 1.00 77.50 112 LYS A C 1
ATOM 929 O O . LYS A 1 112 ? -15.001 -1.242 15.103 1.00 77.50 112 LYS A O 1
ATOM 934 N N . THR A 1 113 ? -15.848 0.528 14.004 1.00 89.12 113 THR A N 1
ATOM 935 C CA . THR A 1 113 ? -16.713 -0.307 13.172 1.00 89.12 113 THR A CA 1
ATOM 936 C C . THR A 1 113 ? -15.899 -0.887 12.013 1.00 89.12 113 THR A C 1
ATOM 938 O O . THR A 1 113 ? -14.993 -0.241 11.482 1.00 89.12 113 THR A O 1
ATOM 941 N N . ILE A 1 114 ? -16.201 -2.130 11.625 1.00 91.12 114 ILE A N 1
ATOM 942 C CA . ILE A 1 114 ? -15.561 -2.790 10.473 1.00 91.12 114 ILE A CA 1
ATOM 943 C C . ILE A 1 114 ? -15.749 -1.944 9.207 1.00 91.12 114 ILE A C 1
ATOM 945 O O . ILE A 1 114 ? -14.830 -1.815 8.402 1.00 91.12 114 ILE A O 1
ATOM 949 N N . GLU A 1 115 ? -16.920 -1.322 9.080 1.00 94.12 115 GLU A N 1
ATOM 950 C CA . GLU A 1 115 ? -17.265 -0.423 7.988 1.00 94.12 115 GLU A CA 1
ATOM 951 C C . GLU A 1 115 ? -16.369 0.817 7.922 1.00 94.12 115 GLU A C 1
ATOM 953 O O . GLU A 1 115 ? -15.792 1.078 6.870 1.00 94.12 115 GLU A O 1
ATOM 958 N N . GLU A 1 116 ? -16.167 1.545 9.026 1.00 92.12 116 GLU A N 1
ATOM 959 C CA . GLU A 1 116 ? -15.282 2.719 9.029 1.00 92.12 116 GLU A CA 1
ATOM 960 C C . GLU A 1 116 ? -13.847 2.347 8.628 1.00 92.12 116 GLU A C 1
ATOM 962 O O . GLU A 1 116 ? -13.243 3.036 7.806 1.00 92.12 116 GLU A O 1
ATOM 967 N N . ILE A 1 117 ? -13.302 1.240 9.154 1.00 92.06 117 ILE A N 1
ATOM 968 C CA . ILE A 1 117 ? -11.953 0.781 8.780 1.00 92.06 117 ILE A CA 1
ATOM 969 C C . ILE A 1 117 ? -11.909 0.418 7.289 1.00 92.06 117 ILE A C 1
ATOM 971 O O . ILE A 1 117 ? -10.973 0.809 6.591 1.00 92.06 117 ILE A O 1
ATOM 975 N N . GLY A 1 118 ? -12.920 -0.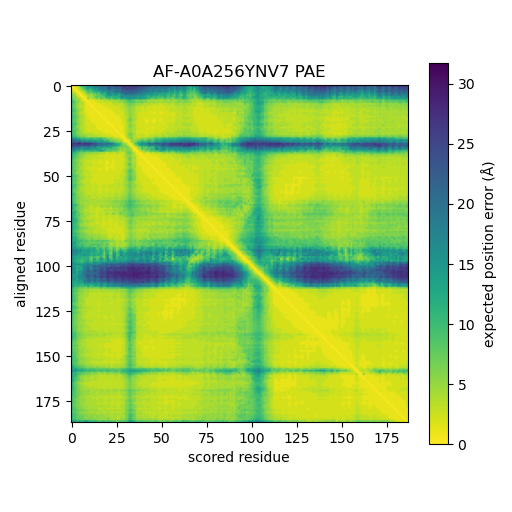297 6.791 1.00 94.69 118 GLY A N 1
ATOM 976 C CA . GLY A 1 118 ? -13.032 -0.660 5.382 1.00 94.69 118 GLY A CA 1
ATOM 977 C C . GLY A 1 118 ? -13.075 0.554 4.460 1.00 94.69 118 GLY A C 1
ATOM 978 O O . GLY A 1 118 ? -12.333 0.593 3.481 1.00 94.69 118 GLY A O 1
ATOM 979 N N . ILE A 1 119 ? -13.870 1.573 4.806 1.00 96.00 119 ILE A N 1
ATOM 980 C CA . ILE A 1 119 ? -13.958 2.833 4.056 1.00 96.00 119 ILE A CA 1
ATOM 981 C C . ILE A 1 119 ? -12.607 3.555 4.057 1.00 96.00 119 ILE A C 1
ATOM 983 O O . ILE A 1 119 ? -12.149 3.994 3.002 1.00 96.00 119 ILE A O 1
ATOM 987 N N . ILE A 1 120 ? -11.933 3.660 5.208 1.00 94.38 120 ILE A N 1
ATOM 988 C CA . ILE A 1 120 ? -10.617 4.314 5.296 1.00 94.38 120 ILE A CA 1
ATOM 989 C C . ILE A 1 120 ? -9.593 3.584 4.421 1.00 94.38 120 ILE A C 1
ATOM 991 O O . ILE A 1 120 ? -8.873 4.234 3.656 1.00 94.38 120 ILE A O 1
ATOM 995 N N . SER A 1 121 ? -9.532 2.253 4.501 1.00 94.56 121 SER A N 1
ATOM 996 C CA . SER A 1 121 ? -8.634 1.440 3.676 1.00 94.56 121 SER A CA 1
ATOM 997 C C . SER A 1 121 ? -8.958 1.576 2.185 1.00 94.56 121 SER A C 1
ATOM 999 O O . SER A 1 121 ? -8.049 1.802 1.388 1.00 94.56 121 SER A O 1
ATOM 1001 N N . PHE A 1 122 ? -10.238 1.548 1.803 1.00 96.81 122 PHE A N 1
ATOM 1002 C CA . PHE A 1 122 ? -10.679 1.746 0.421 1.00 96.81 122 PHE A CA 1
ATOM 1003 C C . PHE A 1 122 ? -10.254 3.115 -0.123 1.00 96.81 122 PHE A C 1
ATOM 1005 O O . PHE A 1 122 ? -9.568 3.195 -1.141 1.00 96.81 122 PHE A O 1
ATOM 1012 N N . LEU A 1 123 ? -10.587 4.197 0.589 1.00 96.38 123 LEU A N 1
ATOM 1013 C CA . LEU A 1 123 ? -10.230 5.563 0.195 1.00 96.38 123 LEU A CA 1
ATOM 1014 C C . LEU A 1 123 ? -8.712 5.770 0.138 1.00 96.38 123 LEU A C 1
ATOM 1016 O O . LEU A 1 123 ? -8.221 6.505 -0.717 1.00 96.38 123 LEU A O 1
ATOM 1020 N N . THR A 1 124 ? -7.957 5.109 1.016 1.00 94.44 124 THR A N 1
ATOM 1021 C CA . THR A 1 124 ? -6.493 5.170 0.990 1.00 94.44 124 THR A CA 1
ATOM 1022 C C . THR A 1 124 ? -5.927 4.529 -0.277 1.00 94.44 124 THR A C 1
ATOM 1024 O O . THR A 1 124 ? -4.983 5.074 -0.849 1.00 94.44 124 THR A O 1
ATOM 1027 N N . LEU A 1 125 ? -6.500 3.414 -0.750 1.00 95.62 125 LEU A N 1
ATOM 1028 C CA . LEU A 1 125 ? -6.069 2.756 -1.991 1.00 95.62 125 LEU A CA 1
ATOM 1029 C C . LEU A 1 125 ? -6.439 3.546 -3.252 1.00 95.62 125 LEU A C 1
ATOM 1031 O O . LEU A 1 125 ? -5.746 3.417 -4.261 1.00 95.62 125 LEU A O 1
ATOM 1035 N N . LEU A 1 126 ? -7.447 4.424 -3.197 1.00 96.75 126 LEU A N 1
ATOM 1036 C CA . LEU A 1 126 ? -7.768 5.308 -4.323 1.00 96.75 126 LEU A CA 1
ATOM 1037 C C . LEU A 1 126 ? -6.633 6.286 -4.658 1.00 96.75 126 LEU A C 1
ATOM 1039 O O . LEU A 1 126 ? -6.514 6.702 -5.809 1.00 96.75 126 LEU A O 1
ATOM 1043 N N . ILE A 1 127 ? -5.778 6.637 -3.691 1.00 96.25 127 ILE A N 1
ATOM 1044 C CA . ILE A 1 127 ? -4.645 7.547 -3.912 1.00 96.25 127 ILE A CA 1
ATOM 1045 C C . ILE A 1 127 ? -3.638 6.933 -4.899 1.00 96.25 127 ILE A C 1
ATOM 1047 O O . ILE A 1 127 ? -3.470 7.493 -5.986 1.00 96.25 127 ILE A O 1
ATOM 1051 N N . PRO A 1 128 ? -2.984 5.789 -4.596 1.00 95.75 128 PRO A N 1
ATOM 1052 C CA . PRO A 1 128 ? -2.098 5.157 -5.560 1.00 95.75 128 PRO A CA 1
ATOM 1053 C C . PRO A 1 128 ? -2.866 4.684 -6.802 1.00 95.75 128 PRO A C 1
ATOM 1055 O O . PRO A 1 128 ? -2.333 4.800 -7.893 1.00 95.75 128 PRO A O 1
ATOM 1058 N N . LEU A 1 129 ? -4.133 4.268 -6.713 1.00 96.75 129 LEU A N 1
ATOM 1059 C CA . LEU A 1 129 ? -4.916 3.946 -7.913 1.00 96.75 129 LEU A CA 1
ATOM 1060 C C . LEU A 1 129 ? -4.983 5.120 -8.906 1.00 96.75 129 LEU A C 1
ATOM 1062 O O . LEU A 1 129 ? -4.676 4.952 -10.084 1.00 96.75 129 LEU A O 1
ATOM 1066 N N . THR A 1 130 ? -5.314 6.318 -8.418 1.00 96.94 130 THR A N 1
ATOM 1067 C CA . THR A 1 130 ? -5.429 7.530 -9.243 1.00 96.94 130 THR A CA 1
ATOM 1068 C C . THR A 1 130 ? -4.094 7.887 -9.891 1.00 96.94 130 THR A C 1
ATOM 1070 O O . THR A 1 130 ? -4.034 8.129 -11.095 1.00 96.94 130 THR A O 1
ATOM 1073 N N . PHE A 1 131 ? -3.001 7.862 -9.121 1.00 96.94 131 PHE A N 1
ATOM 1074 C CA . PHE A 1 131 ? -1.666 8.119 -9.665 1.00 96.94 131 PHE A CA 1
ATOM 1075 C C . PHE A 1 131 ? -1.251 7.074 -10.706 1.00 96.94 131 PHE A C 1
ATOM 1077 O O . PHE A 1 131 ? -0.678 7.439 -11.727 1.00 96.94 131 PHE A O 1
ATOM 1084 N N . SER A 1 132 ? -1.583 5.795 -10.506 1.00 96.56 132 SER A N 1
ATOM 1085 C CA . SER A 1 132 ? -1.277 4.742 -11.477 1.00 96.56 132 SER A CA 1
ATOM 1086 C C . SER A 1 132 ? -2.008 4.965 -12.799 1.00 96.56 132 SER A C 1
ATOM 1088 O O . SER A 1 132 ? -1.383 4.837 -13.846 1.00 96.56 132 SER A O 1
ATOM 1090 N N . ILE A 1 133 ? -3.282 5.371 -12.773 1.00 96.69 133 ILE A N 1
ATOM 1091 C CA . ILE A 1 133 ? -4.028 5.729 -13.992 1.00 96.69 133 ILE A CA 1
ATOM 1092 C C . ILE A 1 133 ? -3.346 6.897 -14.714 1.00 96.69 133 ILE A C 1
ATOM 1094 O O . ILE A 1 133 ? -3.076 6.809 -15.910 1.00 96.69 133 ILE A O 1
ATOM 1098 N N . ILE A 1 134 ? -3.025 7.973 -13.987 1.00 97.19 134 ILE A N 1
ATOM 1099 C CA . ILE A 1 134 ? -2.379 9.164 -14.558 1.00 97.19 134 ILE A CA 1
ATOM 1100 C C . ILE A 1 134 ? -1.037 8.797 -15.202 1.00 97.19 134 ILE A C 1
ATOM 1102 O O . ILE A 1 134 ? -0.783 9.161 -16.347 1.00 97.19 134 ILE A O 1
ATOM 1106 N N . PHE A 1 135 ? -0.180 8.057 -14.495 1.00 96.88 135 PHE A N 1
ATOM 1107 C CA . PHE A 1 135 ? 1.134 7.672 -15.013 1.00 96.88 135 PHE A CA 1
ATOM 1108 C C . PHE A 1 135 ? 1.043 6.742 -16.212 1.00 96.88 135 PHE A C 1
ATOM 1110 O O . PHE A 1 135 ? 1.848 6.875 -17.129 1.00 96.88 135 PHE A O 1
ATOM 1117 N N . LYS A 1 136 ? 0.048 5.854 -16.238 1.00 95.75 136 LYS A N 1
ATOM 1118 C CA . LYS A 1 136 ? -0.190 4.972 -17.374 1.00 95.75 136 LYS A CA 1
ATOM 1119 C C . LYS A 1 136 ? -0.599 5.757 -18.624 1.00 95.75 136 LYS A C 1
ATOM 1121 O O . LYS A 1 136 ? 0.001 5.565 -19.674 1.00 95.75 136 LYS A O 1
ATOM 1126 N N . ILE A 1 137 ? -1.539 6.698 -18.498 1.00 96.94 137 ILE A N 1
ATOM 1127 C CA . ILE A 1 137 ? -1.979 7.566 -19.608 1.00 96.94 137 ILE A CA 1
ATOM 1128 C C . ILE A 1 137 ? -0.822 8.428 -20.135 1.00 96.94 137 ILE A C 1
ATOM 1130 O O . ILE A 1 137 ? -0.683 8.617 -21.340 1.00 96.94 137 ILE A O 1
ATOM 1134 N N . LEU A 1 138 ? 0.032 8.931 -19.241 1.00 96.88 138 LEU A N 1
ATOM 1135 C CA . LEU A 1 138 ? 1.191 9.754 -19.598 1.00 96.88 138 LEU A CA 1
ATOM 1136 C C . LEU A 1 138 ? 2.422 8.942 -20.039 1.00 96.88 138 LEU A C 1
ATOM 1138 O O . LEU A 1 138 ? 3.470 9.536 -20.277 1.00 96.88 138 LEU A O 1
ATOM 1142 N N . SER A 1 139 ? 2.322 7.609 -20.139 1.00 95.81 139 SER A N 1
ATOM 1143 C CA . SER A 1 139 ? 3.441 6.715 -20.492 1.00 95.81 139 SER A CA 1
ATOM 1144 C C . SER A 1 139 ? 4.675 6.874 -19.582 1.00 95.81 139 SER A C 1
ATOM 1146 O O . SER A 1 139 ? 5.820 6.800 -20.021 1.00 95.81 139 SER A O 1
ATOM 1148 N N . LEU A 1 140 ? 4.453 7.123 -18.287 1.00 95.00 140 LEU A N 1
ATOM 1149 C CA . LEU A 1 140 ? 5.501 7.257 -17.271 1.00 95.00 140 LEU A CA 1
ATOM 1150 C C . LEU A 1 140 ? 5.739 5.910 -16.574 1.00 95.00 140 LEU A C 1
ATOM 1152 O O . LEU A 1 140 ? 5.405 5.733 -15.400 1.00 95.00 140 LEU A O 1
ATOM 1156 N N . ASP A 1 141 ? 6.319 4.957 -17.306 1.00 92.12 141 ASP A N 1
ATOM 1157 C CA . ASP A 1 141 ? 6.361 3.535 -16.932 1.00 92.12 141 ASP A CA 1
ATOM 1158 C C . ASP A 1 141 ? 6.960 3.259 -15.552 1.00 92.12 141 ASP A C 1
ATOM 1160 O O . ASP A 1 141 ? 6.386 2.503 -14.772 1.00 92.12 141 ASP A O 1
ATOM 1164 N N . ILE A 1 142 ? 8.086 3.887 -15.204 1.00 91.00 142 ILE A N 1
ATOM 1165 C CA . ILE A 1 142 ? 8.734 3.659 -13.902 1.00 91.00 142 ILE A CA 1
ATOM 1166 C C . ILE A 1 142 ? 7.829 4.144 -12.760 1.00 91.00 142 ILE A C 1
ATOM 1168 O O . ILE A 1 142 ? 7.664 3.449 -11.756 1.00 91.00 142 ILE A O 1
ATOM 1172 N N . LEU A 1 143 ? 7.201 5.317 -12.912 1.00 94.00 143 LEU A N 1
ATOM 1173 C CA . LEU A 1 143 ? 6.282 5.859 -11.905 1.00 94.00 143 LEU A CA 1
ATOM 1174 C C . LEU A 1 143 ? 5.039 4.977 -11.775 1.00 94.00 143 LEU A C 1
ATOM 1176 O O . LEU A 1 143 ? 4.611 4.674 -10.659 1.00 94.00 143 LEU A O 1
ATOM 1180 N N . PHE A 1 144 ? 4.498 4.530 -12.913 1.00 94.62 144 PHE A N 1
ATOM 1181 C CA . PHE A 1 144 ? 3.400 3.578 -12.959 1.00 94.62 144 PHE A CA 1
ATOM 1182 C C . PHE A 1 144 ? 3.763 2.293 -12.216 1.00 94.62 144 PHE A C 1
ATOM 1184 O O . PHE A 1 144 ? 3.037 1.915 -11.303 1.00 94.62 144 PHE A O 1
ATOM 1191 N N . GLN A 1 145 ? 4.896 1.665 -12.538 1.00 91.19 145 GLN A N 1
ATOM 1192 C CA . GLN A 1 145 ? 5.336 0.412 -11.927 1.00 91.19 145 GLN A CA 1
ATOM 1193 C C . GLN A 1 145 ? 5.476 0.538 -10.409 1.00 91.19 145 GLN A C 1
ATOM 1195 O O . GLN A 1 145 ? 4.877 -0.251 -9.682 1.00 91.19 145 GLN A O 1
ATOM 1200 N N . VAL A 1 146 ? 6.210 1.541 -9.910 1.00 91.19 146 VAL A N 1
ATOM 1201 C CA . VAL A 1 146 ? 6.401 1.739 -8.461 1.00 91.19 146 VAL A CA 1
ATOM 1202 C C . VAL A 1 146 ? 5.058 1.875 -7.754 1.00 91.19 146 VAL A C 1
ATOM 1204 O O . VAL A 1 146 ? 4.782 1.188 -6.768 1.00 91.19 146 VAL A O 1
ATOM 1207 N N . ASN A 1 147 ? 4.202 2.750 -8.269 1.00 93.06 147 ASN A N 1
ATOM 1208 C CA . ASN A 1 147 ? 2.946 3.074 -7.622 1.00 93.06 147 ASN A CA 1
ATOM 1209 C C . ASN A 1 147 ? 1.908 1.940 -7.749 1.00 93.06 147 ASN A C 1
ATOM 1211 O O . ASN A 1 147 ? 1.184 1.649 -6.796 1.00 93.06 147 ASN A O 1
ATOM 1215 N N . PHE A 1 148 ? 1.905 1.224 -8.876 1.00 93.06 148 PHE A N 1
ATOM 1216 C CA . PHE A 1 148 ? 1.096 0.028 -9.098 1.00 93.06 148 PHE A CA 1
ATOM 1217 C C . PHE A 1 148 ? 1.515 -1.113 -8.165 1.00 93.06 148 PHE A C 1
ATOM 1219 O O . PHE A 1 148 ? 0.659 -1.729 -7.537 1.00 93.06 148 PHE A O 1
ATOM 1226 N N . PHE A 1 149 ? 2.816 -1.357 -7.977 1.00 90.88 149 PHE A N 1
ATOM 1227 C CA . PHE A 1 149 ? 3.287 -2.366 -7.023 1.00 90.88 149 PHE A CA 1
ATOM 1228 C C . PHE A 1 149 ? 2.913 -2.026 -5.578 1.00 90.88 149 PHE A C 1
ATOM 1230 O O . PHE A 1 149 ? 2.514 -2.918 -4.822 1.00 90.88 149 PHE A O 1
ATOM 1237 N N . LEU A 1 150 ? 2.993 -0.749 -5.186 1.00 90.25 150 LEU A N 1
ATOM 1238 C CA . LEU A 1 150 ? 2.530 -0.298 -3.871 1.00 90.25 150 LEU A CA 1
ATOM 1239 C C . LEU A 1 150 ? 1.020 -0.521 -3.692 1.00 90.25 150 LEU A C 1
ATOM 1241 O O . LEU A 1 150 ? 0.601 -0.955 -2.614 1.00 90.25 150 LEU A O 1
ATOM 1245 N N . LEU A 1 151 ? 0.219 -0.256 -4.729 1.00 93.50 151 LEU A N 1
ATOM 1246 C CA . LEU A 1 151 ? -1.223 -0.512 -4.752 1.00 93.50 151 LEU A CA 1
ATOM 1247 C C . LEU A 1 151 ? -1.529 -2.009 -4.614 1.00 93.50 151 LEU A C 1
ATOM 1249 O O . LEU A 1 151 ? -2.194 -2.398 -3.655 1.00 93.50 151 LEU A O 1
ATOM 1253 N N . VAL A 1 152 ? -1.004 -2.843 -5.522 1.00 92.25 152 VAL A N 1
ATOM 1254 C CA . VAL A 1 152 ? -1.205 -4.303 -5.528 1.00 92.25 152 VAL A CA 1
ATOM 1255 C C . VAL A 1 152 ? -0.843 -4.891 -4.176 1.00 92.25 152 VAL A C 1
ATOM 1257 O O . VAL A 1 152 ? -1.638 -5.614 -3.582 1.00 92.25 152 VAL A O 1
ATOM 1260 N N . SER A 1 153 ? 0.328 -4.528 -3.649 1.00 89.00 153 SER A N 1
ATOM 1261 C CA . SER A 1 153 ? 0.810 -5.099 -2.394 1.00 89.00 153 SER A CA 1
ATOM 1262 C C . SER A 1 153 ? -0.074 -4.739 -1.201 1.00 89.00 153 SER A C 1
ATOM 1264 O O . SER A 1 153 ? -0.123 -5.510 -0.254 1.00 89.00 153 SER A O 1
ATOM 1266 N N . ASN A 1 154 ? -0.785 -3.604 -1.223 1.00 91.00 154 ASN A N 1
ATOM 1267 C CA . ASN A 1 154 ? -1.705 -3.225 -0.141 1.00 91.00 154 ASN A CA 1
ATOM 1268 C C . ASN A 1 154 ? -3.131 -3.747 -0.355 1.00 91.00 154 ASN A C 1
ATOM 1270 O O . ASN A 1 154 ? -3.903 -3.767 0.600 1.00 91.00 154 ASN A O 1
ATOM 1274 N N . LEU A 1 155 ? -3.475 -4.199 -1.563 1.00 93.00 155 LEU A N 1
ATOM 1275 C CA . LEU A 1 155 ? -4.773 -4.794 -1.878 1.00 93.00 155 LEU A CA 1
ATOM 1276 C C . LEU A 1 155 ? -4.845 -6.290 -1.519 1.00 93.00 155 LEU A C 1
ATOM 1278 O O . LEU A 1 155 ? -5.932 -6.861 -1.505 1.00 93.00 155 LEU A O 1
ATOM 1282 N N . ILE A 1 156 ? -3.722 -6.935 -1.188 1.00 91.00 156 ILE A N 1
ATOM 1283 C CA . ILE A 1 156 ? -3.697 -8.343 -0.768 1.00 91.00 156 ILE A CA 1
ATOM 1284 C C . ILE A 1 156 ? -4.567 -8.519 0.494 1.00 91.00 156 ILE A C 1
ATOM 1286 O O . ILE A 1 156 ? -4.342 -7.820 1.485 1.00 91.00 156 ILE A O 1
ATOM 1290 N N . PRO A 1 157 ? -5.550 -9.441 0.496 1.00 90.88 157 PRO A N 1
ATOM 1291 C CA . PRO A 1 157 ? -6.503 -9.598 1.593 1.00 90.88 157 PRO A CA 1
ATOM 1292 C C . PRO A 1 157 ? -5.924 -10.420 2.754 1.00 90.88 157 PRO A C 1
ATOM 1294 O O . PRO A 1 157 ? -6.469 -11.451 3.141 1.00 90.88 157 PRO A O 1
ATOM 1297 N N . TYR A 1 158 ? -4.774 -10.001 3.283 1.00 85.5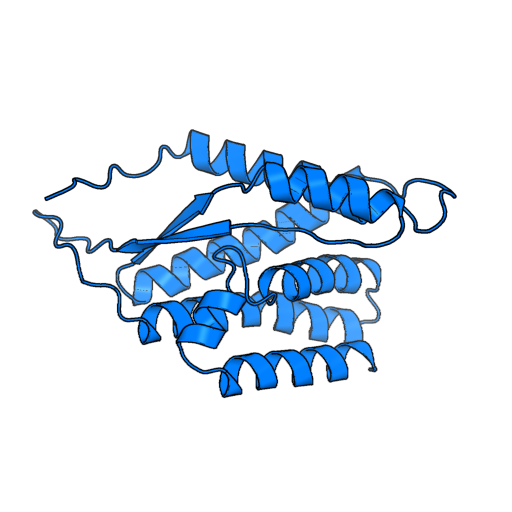6 158 TYR A N 1
ATOM 1298 C CA . TYR A 1 158 ? -4.044 -10.747 4.304 1.00 85.56 158 TYR A CA 1
ATOM 1299 C C . TYR A 1 158 ? -3.157 -9.801 5.157 1.00 85.56 158 TYR A C 1
ATOM 1301 O O . TYR A 1 158 ? -2.838 -8.696 4.729 1.00 85.56 158 TYR A O 1
ATOM 1309 N N . PHE A 1 159 ? -2.723 -10.226 6.353 1.00 75.56 159 PHE A N 1
ATOM 1310 C CA . PHE A 1 159 ? -1.702 -9.572 7.204 1.00 75.56 159 PHE A CA 1
ATOM 1311 C C . PHE A 1 159 ? -2.040 -8.121 7.605 1.00 75.56 159 PHE A C 1
ATOM 1313 O O . PHE A 1 159 ? -1.153 -7.283 7.714 1.00 75.56 159 PHE A O 1
ATOM 1320 N N . LYS A 1 160 ? -3.304 -7.800 7.884 1.00 80.38 160 LYS A N 1
ATOM 1321 C CA . LYS A 1 160 ? -3.784 -6.463 8.288 1.00 80.38 160 LYS A CA 1
ATOM 1322 C C . LYS A 1 160 ? -3.458 -5.363 7.268 1.00 80.38 160 LYS A C 1
ATOM 1324 O O . LYS A 1 160 ? -3.310 -4.198 7.639 1.00 80.38 160 LYS A O 1
ATOM 1329 N N . LEU A 1 161 ? -3.318 -5.736 5.999 1.00 86.25 161 LEU A N 1
ATOM 1330 C CA . LEU A 1 161 ? -3.211 -4.802 4.884 1.00 86.25 161 LEU A CA 1
ATOM 1331 C C . LEU A 1 161 ? -4.575 -4.162 4.595 1.00 86.25 161 LEU A C 1
ATOM 1333 O O . LEU A 1 161 ? -5.614 -4.644 5.056 1.00 86.25 161 LEU A O 1
ATOM 1337 N N . ASP A 1 162 ? -4.579 -3.089 3.801 1.00 91.06 162 ASP A N 1
ATOM 1338 C CA . ASP A 1 162 ? -5.819 -2.401 3.425 1.00 91.06 162 ASP A CA 1
ATOM 1339 C C . ASP A 1 162 ? -6.814 -3.357 2.744 1.00 91.06 162 ASP A C 1
ATOM 1341 O O . ASP A 1 162 ? -8.007 -3.313 3.036 1.00 91.06 162 ASP A O 1
ATOM 1345 N N . GLY A 1 163 ? -6.324 -4.296 1.930 1.00 92.81 163 GLY A N 1
ATOM 1346 C CA . GLY A 1 163 ? -7.126 -5.343 1.303 1.00 92.81 163 GLY A CA 1
ATOM 1347 C C . GLY A 1 163 ? -7.902 -6.212 2.294 1.00 92.81 163 GLY A C 1
ATOM 1348 O O . GLY A 1 163 ? -9.071 -6.504 2.055 1.00 92.81 163 GLY A O 1
ATOM 1349 N N . GLU A 1 164 ? -7.305 -6.586 3.432 1.00 93.56 164 GLU A N 1
ATOM 1350 C CA . GLU A 1 164 ? -7.989 -7.399 4.450 1.00 93.56 164 GLU A CA 1
ATOM 1351 C C . GLU A 1 164 ? -9.155 -6.625 5.077 1.00 93.56 164 GLU A C 1
ATOM 1353 O O . GLU A 1 164 ? -10.242 -7.172 5.268 1.00 93.56 164 GLU A O 1
ATOM 1358 N N . ASN A 1 165 ? -8.947 -5.339 5.372 1.00 93.88 165 ASN A N 1
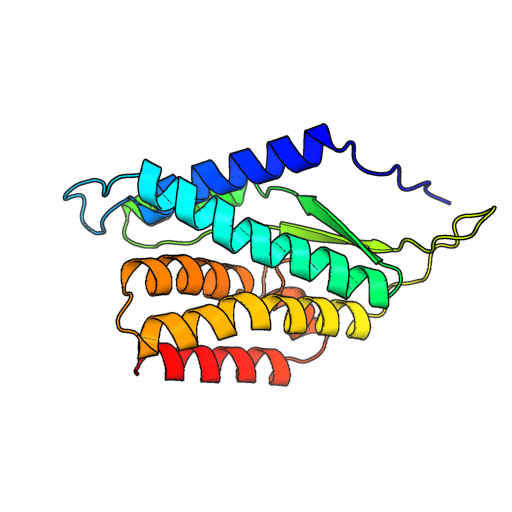ATOM 1359 C CA . ASN A 1 165 ? -9.990 -4.485 5.937 1.00 93.88 165 ASN A CA 1
ATOM 1360 C C . ASN A 1 165 ? -11.149 -4.282 4.954 1.00 93.88 165 ASN A C 1
ATOM 1362 O O . ASN A 1 165 ? -12.308 -4.292 5.363 1.00 93.88 165 ASN A O 1
ATOM 1366 N N . ILE A 1 166 ? -10.846 -4.143 3.660 1.00 96.38 166 ILE A N 1
ATOM 1367 C CA . ILE A 1 166 ? -11.865 -4.004 2.615 1.00 96.38 166 ILE A CA 1
ATOM 1368 C C . ILE A 1 166 ? -12.660 -5.302 2.474 1.00 96.38 166 ILE A C 1
ATOM 1370 O O . ILE A 1 166 ? -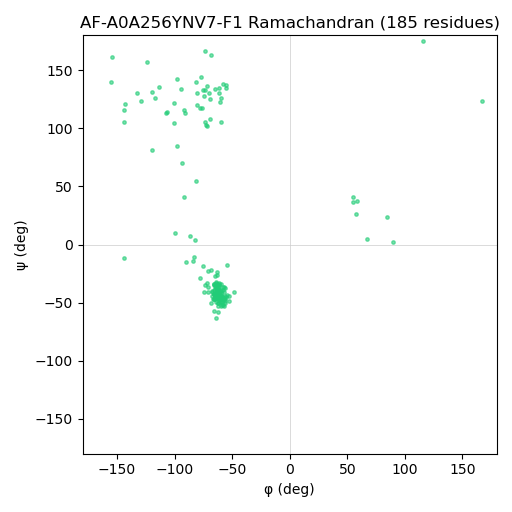13.883 -5.242 2.463 1.00 96.38 166 ILE A O 1
ATOM 1374 N N . VAL A 1 167 ? -12.008 -6.471 2.456 1.00 97.00 167 VAL A N 1
ATOM 1375 C CA . VAL A 1 167 ? -12.715 -7.765 2.407 1.00 97.00 167 VAL A CA 1
ATOM 1376 C C . VAL A 1 167 ? -13.639 -7.947 3.609 1.00 97.00 167 VAL A C 1
ATOM 1378 O O . VAL A 1 167 ? -14.776 -8.380 3.435 1.00 97.00 167 VAL A O 1
ATOM 1381 N N . LYS A 1 168 ? -13.198 -7.565 4.816 1.00 95.69 168 LYS A N 1
ATOM 1382 C CA . LYS A 1 168 ? -14.049 -7.602 6.019 1.00 95.69 168 LYS A CA 1
ATOM 1383 C C . LYS A 1 168 ? -15.259 -6.671 5.922 1.00 95.69 168 LYS A C 1
ATOM 1385 O O . LYS A 1 168 ? -16.308 -6.998 6.465 1.00 95.69 168 LYS A O 1
ATOM 1390 N N . TRP A 1 169 ? -15.122 -5.527 5.253 1.00 96.88 169 TRP A N 1
ATOM 1391 C CA . TRP A 1 169 ? -16.233 -4.605 4.989 1.00 96.88 169 TRP A CA 1
ATOM 1392 C C . TRP A 1 169 ? -17.144 -5.068 3.841 1.00 96.88 169 TRP A C 1
ATOM 1394 O O . TRP A 1 169 ? -18.332 -4.748 3.811 1.00 96.88 169 TRP A O 1
ATOM 1404 N N . GLY A 1 170 ? -16.608 -5.813 2.881 1.00 97.62 170 GLY A N 1
ATOM 1405 C CA . GLY A 1 170 ? -17.359 -6.431 1.796 1.00 97.62 170 GLY A CA 1
ATOM 1406 C C . GLY A 1 170 ? -16.441 -6.943 0.693 1.00 97.62 170 GLY A C 1
ATOM 1407 O O . GLY A 1 170 ? -15.666 -6.186 0.102 1.00 97.62 170 GLY A O 1
ATOM 1408 N N . PHE A 1 171 ? -16.546 -8.238 0.394 1.00 97.06 171 PHE A N 1
ATOM 1409 C CA . PHE A 1 171 ? -15.756 -8.885 -0.654 1.00 97.06 171 PHE A CA 1
ATOM 1410 C C . PHE A 1 171 ? -16.019 -8.289 -2.047 1.00 97.06 171 PHE A C 1
ATOM 1412 O O . PHE A 1 171 ? -15.100 -8.169 -2.853 1.00 97.06 171 PHE A O 1
ATOM 1419 N N . ASP A 1 172 ? -17.250 -7.847 -2.301 1.00 97.69 172 ASP A N 1
ATOM 1420 C CA . ASP A 1 172 ? -17.679 -7.130 -3.504 1.00 97.69 172 ASP A CA 1
ATOM 1421 C C . ASP A 1 172 ? -16.827 -5.879 -3.777 1.00 97.69 172 ASP A C 1
ATOM 1423 O O . ASP A 1 172 ? -16.367 -5.654 -4.897 1.00 97.69 172 ASP A O 1
ATOM 1427 N N . LYS A 1 173 ? -16.537 -5.100 -2.733 1.00 97.31 173 LYS A N 1
ATOM 1428 C CA . LYS A 1 173 ? -15.765 -3.851 -2.825 1.00 97.31 173 LYS A CA 1
ATOM 1429 C C . LYS A 1 173 ? -14.292 -4.115 -3.119 1.00 97.31 173 LYS A C 1
ATOM 1431 O O . LYS A 1 173 ? -13.656 -3.372 -3.865 1.00 97.31 173 LYS A O 1
ATOM 1436 N N . TRP A 1 174 ? -13.752 -5.192 -2.550 1.00 97.62 174 TRP A N 1
ATOM 1437 C CA . TRP A 1 174 ? -12.401 -5.658 -2.851 1.00 97.62 174 TRP A CA 1
ATOM 1438 C C . TRP A 1 174 ? -12.295 -6.164 -4.295 1.00 97.62 174 TRP A C 1
ATOM 1440 O O . TRP A 1 174 ? -11.395 -5.749 -5.027 1.00 97.62 174 TRP A O 1
ATOM 1450 N N . ALA A 1 175 ? -13.248 -6.994 -4.729 1.00 97.25 175 ALA A N 1
ATOM 1451 C CA . ALA A 1 175 ? -13.297 -7.526 -6.087 1.00 97.25 175 ALA A CA 1
ATOM 1452 C C . ALA A 1 175 ? -13.400 -6.404 -7.133 1.00 97.25 175 ALA A C 1
ATOM 1454 O O . ALA A 1 175 ? -12.721 -6.451 -8.157 1.00 97.25 175 ALA A O 1
ATOM 1455 N N . PHE A 1 176 ? -14.171 -5.351 -6.848 1.00 97.44 176 PHE A N 1
ATOM 1456 C CA . PHE A 1 176 ? -14.245 -4.160 -7.693 1.00 97.44 176 PHE A CA 1
ATOM 1457 C C . PHE A 1 176 ? -12.876 -3.489 -7.900 1.00 97.44 176 PHE A C 1
ATOM 1459 O O . PHE A 1 176 ? -12.504 -3.193 -9.035 1.00 97.44 176 PHE A O 1
ATOM 1466 N N . LEU A 1 177 ? -12.084 -3.302 -6.836 1.00 97.25 177 LEU A N 1
ATOM 1467 C CA . LEU A 1 177 ? -10.731 -2.742 -6.960 1.00 97.25 177 LEU A CA 1
ATOM 1468 C C . LEU A 1 177 ? -9.795 -3.652 -7.763 1.00 97.25 177 LEU A C 1
ATOM 1470 O O . LEU A 1 177 ? -8.990 -3.146 -8.542 1.00 97.25 177 LEU A O 1
ATOM 1474 N N . ILE A 1 178 ? -9.913 -4.974 -7.610 1.00 97.06 178 ILE A N 1
ATOM 1475 C CA . ILE A 1 178 ? -9.141 -5.944 -8.402 1.00 97.06 178 ILE A CA 1
ATOM 1476 C C . ILE A 1 178 ? -9.486 -5.832 -9.890 1.00 97.06 178 ILE A C 1
ATOM 1478 O O . ILE A 1 178 ? -8.579 -5.799 -10.717 1.00 97.06 178 ILE A O 1
ATOM 1482 N N . LEU A 1 179 ? -10.771 -5.719 -10.239 1.00 97.12 179 LEU A N 1
ATOM 1483 C CA . LEU A 1 179 ? -11.202 -5.549 -11.629 1.00 97.12 179 LEU A CA 1
ATOM 1484 C C . LEU A 1 179 ? -10.636 -4.268 -12.248 1.00 97.12 179 LEU A C 1
ATOM 1486 O O . LEU A 1 179 ? -10.104 -4.313 -13.357 1.00 97.12 179 LEU A O 1
ATOM 1490 N N . ILE A 1 180 ? -10.683 -3.146 -11.522 1.00 96.81 180 ILE A N 1
ATOM 1491 C CA . ILE A 1 180 ? -10.070 -1.895 -11.986 1.00 96.81 180 ILE A CA 1
ATOM 1492 C C . ILE A 1 180 ? -8.560 -2.076 -12.173 1.00 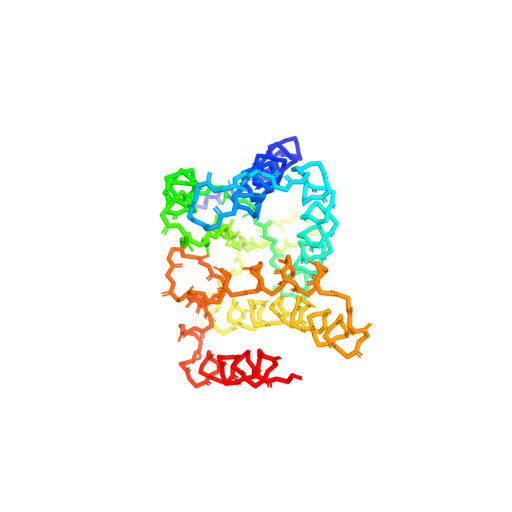96.81 180 ILE A C 1
ATOM 1494 O O . ILE A 1 180 ? -7.996 -1.612 -13.159 1.00 96.81 180 ILE A O 1
ATOM 1498 N N . LEU A 1 181 ? -7.896 -2.755 -11.240 1.00 95.50 181 LEU A N 1
ATOM 1499 C CA . LEU A 1 181 ? -6.454 -2.959 -11.284 1.00 95.50 181 LEU A CA 1
ATOM 1500 C C . LEU A 1 181 ? -6.032 -3.800 -12.497 1.00 95.50 181 LEU A C 1
ATOM 1502 O O . LEU A 1 181 ? -5.064 -3.447 -13.169 1.00 95.50 181 LEU A O 1
ATOM 1506 N N . ILE A 1 182 ? -6.787 -4.857 -12.812 1.00 95.81 182 ILE A N 1
ATOM 1507 C CA . ILE A 1 182 ? -6.602 -5.659 -14.029 1.00 95.81 182 ILE A CA 1
ATOM 1508 C C . ILE A 1 182 ? -6.815 -4.788 -15.271 1.00 95.81 182 ILE A C 1
ATOM 1510 O O . ILE A 1 182 ? -5.983 -4.805 -16.173 1.00 95.81 182 ILE A O 1
ATOM 1514 N N . PHE A 1 183 ? -7.885 -3.991 -15.307 1.00 96.06 183 PHE A N 1
ATOM 1515 C CA . PHE A 1 183 ? -8.173 -3.105 -16.435 1.00 96.06 183 PHE A CA 1
ATOM 1516 C C . PHE A 1 183 ? -7.045 -2.093 -16.687 1.00 96.06 183 PHE A C 1
ATOM 1518 O O . PHE A 1 183 ? -6.589 -1.958 -17.816 1.00 96.06 183 PHE A O 1
ATOM 1525 N N . ILE A 1 184 ? -6.541 -1.433 -15.640 1.00 95.31 184 ILE A N 1
ATOM 1526 C CA . ILE A 1 184 ? -5.425 -0.477 -15.747 1.00 95.31 184 ILE A CA 1
ATOM 1527 C C . ILE A 1 184 ? -4.146 -1.161 -16.235 1.00 95.31 184 ILE A C 1
ATOM 1529 O O . ILE A 1 184 ? -3.379 -0.564 -16.986 1.00 95.31 184 ILE A O 1
ATOM 1533 N N . TYR A 1 185 ? -3.890 -2.392 -15.786 1.00 92.06 185 TYR A N 1
ATOM 1534 C CA . TYR A 1 185 ? -2.707 -3.143 -16.197 1.00 92.06 185 TYR A CA 1
ATOM 1535 C C . TYR A 1 185 ? -2.728 -3.500 -17.690 1.00 92.06 185 TYR A C 1
ATOM 1537 O O . TYR A 1 185 ? -1.671 -3.527 -18.317 1.00 92.06 185 TYR A O 1
ATOM 1545 N N . LEU A 1 186 ? -3.918 -3.761 -18.240 1.00 93.00 186 LEU A N 1
ATOM 1546 C CA . LEU A 1 186 ? -4.131 -4.117 -19.647 1.00 93.00 186 LEU A CA 1
ATOM 1547 C C . LEU A 1 186 ? -4.219 -2.914 -20.597 1.00 93.00 186 LEU A C 1
ATOM 1549 O O . LEU A 1 186 ? -4.176 -3.113 -21.811 1.00 93.00 186 LEU A O 1
ATOM 1553 N N . LEU A 1 187 ? -4.386 -1.705 -20.056 1.00 89.00 187 LEU A N 1
ATOM 1554 C CA . LEU A 1 187 ? -4.366 -0.452 -20.814 1.00 89.00 187 LEU A CA 1
ATOM 1555 C C . LEU A 1 187 ? -2.967 -0.173 -21.386 1.00 89.00 187 LEU A C 1
ATOM 1557 O O . LEU A 1 187 ? -2.851 0.710 -22.255 1.00 89.00 187 LEU A O 1
#

Solvent-accessible surface area (backbone atoms only — not comparable to full-atom values): 9849 Å² total; per-residue (Å²): 134,86,81,81,71,80,77,55,68,68,56,49,52,50,42,52,50,52,50,24,51,52,42,8,52,28,67,20,43,37,60,78,75,81,49,68,53,69,40,66,60,39,26,54,51,39,47,50,53,54,44,53,36,48,55,48,37,41,61,52,25,49,76,70,38,26,41,68,39,75,42,75,43,62,71,44,43,52,48,16,42,58,35,10,61,78,48,44,75,48,55,50,63,29,52,47,78,41,60,42,38,91,47,102,85,54,80,51,81,55,84,82,50,59,55,60,50,10,50,43,30,48,59,34,49,47,49,36,49,52,51,24,54,52,24,54,78,69,67,35,60,70,64,17,51,57,34,41,49,55,39,55,35,32,51,43,71,49,87,60,13,40,19,29,36,20,38,73,50,32,54,68,63,40,50,51,53,50,52,51,51,54,52,63,72,76,104

Mean predicted aligned error: 6.47 Å

Foldseek 3Di:
DDDPDDPDPVVQVVLLLVLLLLLLLLLQQAAPRPDGHDSVVSSVLCCVQVVVLQVLLQVLQVVVQKGKDWDDPVVQSVVQNVVSHNVRHARATAIDIAHFDDDPPDTDRDDDDLQSLLVSLLSSLVSLLVQLLVCLVVVVVVSNVSSLNVSVNQLPCDDNGSVVSNVSNPVVSSVVVVVSSVVSVVD